Protein AF-A0A3D8QAL0-F1 (afdb_monomer_lite)

Radius of gyration: 33.64 Å; chains: 1; bounding box: 81×100×88 Å

Organism: NCBI:txid1849047

Secondary structure (DSSP, 8-state):
-------------PPP------------S---GGGSEE-PPTTSSBHHHHHH-GGGTTSEE-HHHHHHHHHHHHTTSS-HHHHHT-TTTEEGGGEEPTTPPP-SS--B-TTSSBPEETTEE--TT-TTSPBP---HHHHHT-TTHHHHHHHHHHTTS-TT-SHHHHHHHHHHHT-S---------------------------------------------------

Sequence (227 aa):
MSAHPSSSASADQKPAALNQHPTTVNPLAGADISNQLYNPALGSIHVMDISRDITLHHRRVSDLVVGMLWYANINSVITQTDVCEFRTVFQPQLKLRARRIHEGQPFLGPDGLVVSLRGDPYNGGDASLGVSPLNTRGILTHPNYDQWLSTLLFAGGERYDSAYHRALVAKGARSPAAATPAAATPESLSPGSAMFCGLKHLDGGKGGNGETGDDDERRSSIAATAA

pLDDT: mean 75.7, std 23.87, range [37.56, 98.56]

Foldseek 3Di:
DDDDDDDDDDDDDDDDDDDDDPPPPDPDPDPPQQEDEAADDFLPAALVVVLPPLSQLRHHYALLNLLLLVVCCVVVLDDLVSSVSNVLAADPPRDGDPPDDHAHDARAALVRFFEDDPNHTNHRNDPVTHYDPDDPVSRCPPPSNVQSNCRSHVSSDDSQPHPVNVVVVVVVVVPDDPPPPPDDDDDDDDDDDYDDDDDDDDDDDDDDDDDDDDDDDDDDDDDDDDD

Structure (mmCIF, N/CA/C/O backbone):
data_AF-A0A3D8QAL0-F1
#
_entry.id   AF-A0A3D8QAL0-F1
#
loop_
_atom_site.group_PDB
_atom_site.id
_atom_site.type_symbol
_atom_site.label_atom_id
_atom_site.label_alt_id
_atom_site.label_comp_id
_atom_site.label_asym_id
_atom_site.label_entity_id
_atom_site.label_seq_id
_atom_site.pdbx_PDB_ins_code
_atom_site.Cartn_x
_atom_site.Cartn_y
_atom_site.Cartn_z
_atom_site.occupancy
_atom_site.B_iso_or_equiv
_atom_site.auth_seq_id
_atom_site.auth_comp_id
_atom_site.auth_asym_id
_atom_site.auth_atom_id
_atom_site.pdbx_PDB_model_num
ATOM 1 N N . MET A 1 1 ? 14.331 -71.262 9.239 1.00 40.72 1 MET A N 1
ATOM 2 C CA . MET A 1 1 ? 15.715 -71.554 9.670 1.00 40.72 1 MET A CA 1
ATOM 3 C C . MET A 1 1 ? 16.325 -70.205 10.025 1.00 40.72 1 MET A C 1
ATOM 5 O O . MET A 1 1 ? 16.453 -69.388 9.131 1.00 40.72 1 MET A O 1
ATOM 9 N N . SER A 1 2 ? 16.248 -69.788 11.295 1.00 45.72 2 SER A N 1
ATOM 10 C CA . SER A 1 2 ? 17.321 -69.927 12.310 1.00 45.72 2 SER A CA 1
ATOM 11 C C . SER A 1 2 ? 18.565 -69.119 11.891 1.00 45.72 2 SER A C 1
ATOM 13 O O . SER A 1 2 ? 19.067 -69.360 10.806 1.00 45.72 2 SER A O 1
ATOM 15 N N . ALA A 1 3 ? 19.129 -68.172 12.641 1.00 46.09 3 ALA A N 1
ATOM 16 C CA . ALA A 1 3 ? 19.077 -67.907 14.074 1.00 46.09 3 ALA A CA 1
ATOM 17 C C . ALA A 1 3 ? 19.521 -66.457 14.388 1.00 46.09 3 ALA A C 1
ATOM 19 O O . ALA A 1 3 ? 20.210 -65.820 13.595 1.00 46.09 3 ALA A O 1
ATOM 20 N N . HIS A 1 4 ? 19.154 -65.987 15.584 1.00 45.09 4 HIS A N 1
ATOM 21 C CA . HIS A 1 4 ? 19.811 -64.890 16.306 1.00 45.09 4 HIS A CA 1
ATOM 22 C C . HIS A 1 4 ? 21.272 -65.247 16.663 1.00 45.09 4 HIS A C 1
ATOM 24 O O . HIS A 1 4 ? 21.637 -66.426 16.642 1.00 45.09 4 HIS A O 1
ATOM 30 N N . PRO A 1 5 ? 22.078 -64.261 17.098 1.00 61.47 5 PRO A N 1
ATOM 31 C CA . PRO A 1 5 ? 22.305 -64.215 18.543 1.00 61.47 5 PRO A CA 1
ATOM 32 C C . PRO A 1 5 ? 22.220 -62.816 19.166 1.00 61.47 5 PRO A C 1
ATOM 34 O O . PRO A 1 5 ? 22.609 -61.801 18.593 1.00 61.47 5 PRO A O 1
ATOM 37 N N . SER A 1 6 ? 21.717 -62.835 20.396 1.00 50.41 6 SER A N 1
ATOM 38 C CA . SER A 1 6 ? 21.733 -61.781 21.402 1.00 50.41 6 SER A CA 1
ATOM 39 C C . SER A 1 6 ? 23.150 -61.471 21.892 1.00 50.41 6 SER A C 1
ATOM 41 O O . SER A 1 6 ? 23.967 -62.379 22.032 1.00 50.41 6 SER A O 1
ATOM 43 N N . SER A 1 7 ? 23.398 -60.223 22.292 1.00 46.66 7 SER A N 1
ATOM 44 C CA . SER A 1 7 ? 24.299 -59.929 23.409 1.00 46.66 7 SER A CA 1
ATOM 45 C C . SER A 1 7 ? 23.875 -58.641 24.113 1.00 46.66 7 SER A C 1
ATOM 47 O O . SER A 1 7 ? 23.179 -57.794 23.559 1.00 46.66 7 SER A O 1
ATOM 49 N N . SER A 1 8 ? 24.240 -58.576 25.380 1.00 43.16 8 SER A N 1
ATOM 50 C CA . SER A 1 8 ? 23.518 -57.988 26.498 1.00 43.16 8 SER A CA 1
ATOM 51 C C . SER A 1 8 ? 24.331 -56.924 27.242 1.00 43.16 8 SER A C 1
ATOM 53 O O . SER A 1 8 ? 25.555 -56.972 27.239 1.00 43.16 8 SER A O 1
ATOM 55 N N . ALA A 1 9 ? 23.590 -56.110 28.005 1.00 40.38 9 ALA A N 1
ATOM 56 C CA . ALA A 1 9 ? 23.941 -55.482 29.288 1.00 40.38 9 ALA A CA 1
ATOM 57 C C . ALA A 1 9 ? 24.554 -54.059 29.324 1.00 40.38 9 ALA A C 1
ATOM 59 O O . ALA A 1 9 ? 25.714 -53.828 29.013 1.00 40.38 9 ALA A O 1
ATOM 60 N N . SER A 1 10 ? 23.708 -53.162 29.853 1.00 42.22 10 SER A N 1
ATOM 61 C CA . SER A 1 10 ? 23.902 -52.283 31.022 1.00 42.22 10 SER A CA 1
ATOM 62 C C . SER A 1 10 ? 25.015 -51.232 31.056 1.00 42.22 10 SER A C 1
ATOM 64 O O . SER A 1 10 ? 26.183 -51.557 31.224 1.00 42.22 10 SER A O 1
ATOM 66 N N . ALA A 1 11 ? 24.596 -49.966 31.175 1.00 41.75 11 ALA A N 1
ATOM 67 C CA . ALA A 1 11 ? 25.029 -49.093 32.270 1.00 41.75 11 ALA A CA 1
ATOM 68 C C . ALA A 1 11 ? 24.031 -47.937 32.471 1.00 41.75 11 ALA A C 1
ATOM 70 O O . ALA A 1 11 ? 23.776 -47.146 31.565 1.00 41.75 11 ALA A O 1
ATOM 71 N N . ASP A 1 12 ? 23.485 -47.865 33.684 1.00 49.59 12 ASP A N 1
ATOM 72 C CA . ASP A 1 12 ? 22.829 -46.700 34.270 1.00 49.59 12 ASP A CA 1
ATOM 73 C C . ASP A 1 12 ? 23.708 -45.447 34.160 1.00 49.59 12 ASP A C 1
ATOM 75 O O . ASP A 1 12 ? 24.839 -45.428 34.649 1.00 49.59 12 ASP A O 1
ATOM 79 N N . GLN A 1 13 ? 23.157 -44.360 33.621 1.00 45.12 13 GLN A N 1
ATOM 80 C CA . GLN A 1 13 ? 23.704 -43.022 33.834 1.00 45.12 13 GLN A CA 1
ATOM 81 C C . GLN A 1 13 ? 22.574 -42.010 34.015 1.00 45.12 13 GLN A C 1
ATOM 83 O O . GLN A 1 13 ? 22.010 -41.456 33.077 1.00 45.12 13 GLN A O 1
ATOM 88 N N . LYS A 1 14 ? 22.254 -41.785 35.290 1.00 50.25 14 LYS A N 1
ATOM 89 C CA . LYS A 1 14 ? 21.476 -40.661 35.808 1.00 50.25 14 LYS A CA 1
ATOM 90 C C . LYS A 1 14 ? 22.247 -39.355 35.566 1.00 50.25 14 LYS A C 1
ATOM 92 O O . LYS A 1 14 ? 23.324 -39.206 36.146 1.00 50.25 14 LYS A O 1
ATOM 97 N N . PRO A 1 15 ? 21.723 -38.372 34.814 1.00 45.34 15 PRO A N 1
ATOM 98 C CA . PRO A 1 15 ? 22.273 -37.029 34.847 1.00 45.34 15 PRO A CA 1
ATOM 99 C C . PRO A 1 15 ? 21.735 -36.285 36.071 1.00 45.34 15 PRO A C 1
ATOM 101 O O . PRO A 1 15 ? 20.545 -36.316 36.389 1.00 45.34 15 PRO A O 1
ATOM 104 N N . ALA A 1 16 ? 22.658 -35.638 36.772 1.00 41.19 16 ALA A N 1
ATOM 105 C CA . ALA A 1 16 ? 22.411 -34.788 37.918 1.00 41.19 16 ALA A CA 1
ATOM 106 C C . ALA A 1 16 ? 21.465 -33.627 37.567 1.00 41.19 16 ALA A C 1
ATOM 108 O O . ALA A 1 16 ? 21.632 -32.954 36.552 1.00 41.19 16 ALA A O 1
ATOM 109 N N . ALA A 1 17 ? 20.501 -33.375 38.453 1.00 41.34 17 ALA A N 1
ATOM 110 C CA . ALA A 1 17 ? 19.722 -32.148 38.462 1.00 41.34 17 ALA A CA 1
ATOM 111 C C . ALA A 1 17 ? 20.671 -30.969 38.718 1.00 41.34 17 ALA A C 1
ATOM 113 O O . ALA A 1 17 ? 21.151 -30.772 39.835 1.00 41.34 17 ALA A O 1
ATOM 114 N N . LEU A 1 18 ? 20.974 -30.214 37.664 1.00 40.34 18 LEU A N 1
ATOM 115 C CA . LEU A 1 18 ? 21.703 -28.961 37.770 1.00 40.34 18 LEU A CA 1
ATOM 116 C C . LEU A 1 18 ? 20.691 -27.875 38.146 1.00 40.34 18 LEU A C 1
ATOM 118 O O . LEU A 1 18 ? 19.843 -27.497 37.340 1.00 40.34 18 LEU A O 1
ATOM 122 N N . ASN A 1 19 ? 20.776 -27.406 39.391 1.00 45.00 19 ASN A N 1
ATOM 123 C CA . ASN A 1 19 ? 20.101 -26.206 39.871 1.00 45.00 19 ASN A CA 1
ATOM 124 C C . ASN A 1 19 ? 20.495 -25.013 38.989 1.00 45.00 19 ASN A C 1
ATOM 126 O O . ASN A 1 19 ? 21.547 -24.405 39.188 1.00 45.00 19 ASN A O 1
ATOM 130 N N . GLN A 1 20 ? 19.655 -24.670 38.016 1.00 42.75 20 GLN A N 1
ATOM 131 C CA . GLN A 1 20 ? 19.749 -23.398 37.315 1.00 42.75 20 GLN A CA 1
ATOM 132 C C . GLN A 1 20 ? 18.924 -22.375 38.093 1.00 42.75 20 GLN A C 1
ATOM 134 O O . GLN A 1 20 ? 17.697 -22.348 38.032 1.00 42.75 20 GLN A O 1
ATOM 139 N N . HIS A 1 21 ? 19.629 -21.547 38.864 1.00 40.31 21 HIS A N 1
ATOM 140 C CA . HIS A 1 21 ? 19.102 -20.270 39.329 1.00 40.31 21 HIS A CA 1
ATOM 141 C C . HIS A 1 21 ? 18.558 -19.478 38.128 1.00 40.31 21 HIS A C 1
ATOM 143 O O . HIS A 1 21 ? 19.199 -19.481 37.070 1.00 40.31 21 HIS A O 1
ATOM 149 N N . PRO A 1 22 ? 17.426 -18.765 38.265 1.00 44.66 22 PRO A N 1
ATOM 150 C CA . PRO A 1 22 ? 16.981 -17.856 37.226 1.00 44.66 22 PRO A CA 1
ATOM 151 C C . PRO A 1 22 ? 18.029 -16.750 37.097 1.00 44.66 22 PRO A C 1
ATOM 153 O O . PRO A 1 22 ? 18.161 -15.884 37.961 1.00 44.66 22 PRO A O 1
ATOM 156 N N . THR A 1 23 ? 18.809 -16.800 36.018 1.00 43.59 23 THR A N 1
ATOM 157 C CA . THR A 1 23 ? 19.568 -15.634 35.580 1.00 43.59 23 THR A CA 1
ATOM 158 C C . THR A 1 23 ? 18.521 -14.625 35.146 1.00 43.59 23 THR A C 1
ATOM 160 O O . THR A 1 23 ? 17.886 -14.799 34.108 1.00 43.59 23 THR A O 1
ATOM 163 N N . THR A 1 24 ? 18.285 -13.612 35.978 1.00 44.91 24 THR A N 1
ATOM 164 C CA . THR A 1 24 ? 17.560 -12.404 35.596 1.00 44.91 24 THR A CA 1
ATOM 165 C C . THR A 1 24 ? 18.272 -11.823 34.382 1.00 44.91 24 THR A C 1
ATOM 167 O O . THR A 1 24 ? 19.281 -11.128 34.505 1.00 44.91 24 THR A O 1
ATOM 170 N N . VAL A 1 25 ? 17.789 -12.165 33.189 1.00 48.34 25 VAL A N 1
ATOM 171 C CA . VAL A 1 25 ? 18.181 -11.504 31.951 1.00 48.34 25 VAL A CA 1
ATOM 172 C C . VAL A 1 25 ? 17.638 -10.090 32.072 1.00 48.34 25 VAL A C 1
ATOM 174 O O . VAL A 1 25 ? 16.448 -9.844 31.885 1.00 48.34 25 VAL A O 1
ATOM 177 N N . ASN A 1 26 ? 18.513 -9.167 32.469 1.00 42.91 26 ASN A N 1
ATOM 178 C CA . ASN A 1 26 ? 18.299 -7.749 32.238 1.00 42.91 26 ASN A CA 1
ATOM 179 C C . ASN A 1 26 ? 17.882 -7.593 30.767 1.00 42.91 26 ASN A C 1
ATOM 181 O O . ASN A 1 26 ? 18.624 -8.062 29.897 1.00 42.91 26 ASN A O 1
ATOM 185 N N . PRO A 1 27 ? 16.721 -6.987 30.459 1.00 45.75 27 PRO A N 1
ATOM 186 C CA . PRO A 1 27 ? 16.372 -6.710 29.080 1.00 45.75 27 PRO A CA 1
ATOM 187 C C . PRO A 1 27 ? 17.447 -5.779 28.527 1.00 45.75 27 PRO A C 1
ATOM 189 O O . PRO A 1 27 ? 17.691 -4.700 29.071 1.00 45.75 27 PRO A O 1
ATOM 192 N N . LEU A 1 28 ? 18.135 -6.241 27.484 1.00 43.66 28 LEU A N 1
ATOM 193 C CA . LEU A 1 28 ? 19.122 -5.453 26.767 1.00 43.66 28 LEU A CA 1
ATOM 194 C C . LEU A 1 28 ? 18.433 -4.161 26.313 1.00 43.66 28 LEU A C 1
ATOM 196 O O . LEU A 1 28 ? 17.507 -4.177 25.501 1.00 43.66 28 LEU A O 1
ATOM 200 N N . ALA A 1 29 ? 18.842 -3.055 26.922 1.00 45.50 29 ALA A N 1
ATOM 201 C CA . ALA A 1 29 ? 18.338 -1.733 26.632 1.00 45.50 29 ALA A CA 1
ATOM 202 C C . ALA A 1 29 ? 18.551 -1.399 25.146 1.00 45.50 29 ALA A C 1
ATOM 204 O O . ALA A 1 29 ? 19.666 -1.490 24.639 1.00 45.50 29 ALA A O 1
ATOM 205 N N . GLY A 1 30 ? 17.475 -0.977 24.477 1.00 46.69 30 GLY A N 1
ATOM 206 C CA . GLY A 1 30 ? 17.537 -0.105 23.305 1.00 46.69 30 GLY A CA 1
ATOM 207 C C . GLY A 1 30 ? 18.107 -0.707 22.022 1.00 46.69 30 GLY A C 1
ATOM 208 O O . GLY A 1 30 ? 18.999 -0.110 21.426 1.00 46.69 30 GLY A O 1
ATOM 209 N N . ALA A 1 31 ? 17.556 -1.821 21.527 1.00 47.47 31 ALA A N 1
ATOM 210 C CA . ALA A 1 31 ? 17.610 -2.036 20.082 1.00 47.47 31 ALA A CA 1
ATOM 211 C C . ALA A 1 31 ? 16.929 -0.831 19.416 1.00 47.47 31 ALA A C 1
ATOM 213 O O . ALA A 1 31 ? 15.797 -0.497 19.760 1.00 47.47 31 ALA A O 1
ATOM 214 N N . ASP A 1 32 ? 17.630 -0.150 18.515 1.00 53.69 32 ASP A N 1
ATOM 215 C CA . ASP A 1 32 ? 17.090 0.965 17.747 1.00 53.69 32 ASP A CA 1
ATOM 216 C C . ASP A 1 32 ? 16.021 0.442 16.774 1.00 53.69 32 ASP A C 1
ATOM 218 O O . ASP A 1 32 ? 16.281 0.137 15.609 1.00 53.69 32 ASP A O 1
ATOM 222 N N . ILE A 1 33 ? 14.799 0.281 17.288 1.00 57.22 33 ILE A N 1
ATOM 223 C CA .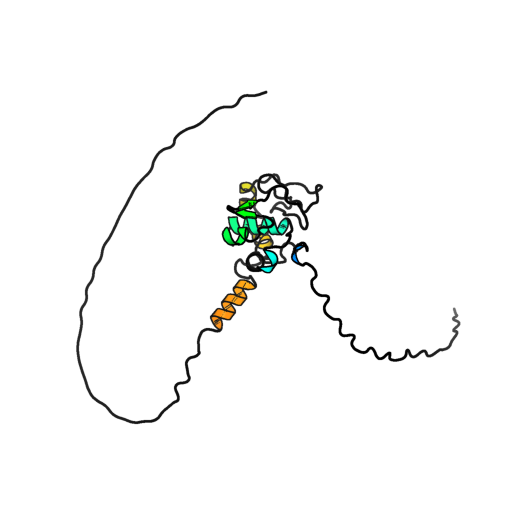 ILE A 1 33 ? 13.641 -0.251 16.557 1.00 57.22 33 ILE A CA 1
ATOM 224 C C . ILE A 1 33 ? 13.335 0.612 15.318 1.00 57.22 33 ILE A C 1
ATOM 226 O O . ILE A 1 33 ? 12.725 0.128 14.364 1.00 57.22 33 ILE A O 1
ATOM 230 N N . SER A 1 34 ? 13.795 1.870 15.291 1.00 59.94 34 SER A N 1
ATOM 231 C CA . SER A 1 34 ? 13.596 2.774 14.154 1.00 59.94 34 SER A CA 1
ATOM 232 C C . SER A 1 34 ? 14.252 2.265 12.861 1.00 59.94 34 SER A C 1
ATOM 234 O O . SER A 1 34 ? 13.723 2.496 11.772 1.00 59.94 34 SER A O 1
ATOM 236 N N . ASN A 1 35 ? 15.337 1.489 12.973 1.00 69.06 35 ASN A N 1
ATOM 237 C CA . ASN A 1 35 ? 16.083 0.958 11.832 1.00 69.06 35 ASN A CA 1
ATOM 238 C C . ASN A 1 35 ? 15.590 -0.407 11.322 1.00 69.06 35 ASN A C 1
ATOM 240 O O . ASN A 1 35 ? 16.021 -0.853 10.250 1.00 69.06 35 ASN A O 1
ATOM 244 N N . GLN A 1 36 ? 14.685 -1.069 12.048 1.00 87.12 36 GLN A N 1
ATOM 245 C CA . GLN A 1 36 ? 14.135 -2.353 11.627 1.00 87.12 36 GLN A CA 1
ATOM 246 C C . GLN A 1 36 ? 13.066 -2.155 10.546 1.00 87.12 36 GLN A C 1
ATOM 248 O O . GLN A 1 36 ? 12.119 -1.386 10.716 1.00 87.12 36 GLN A O 1
ATOM 253 N N . LEU A 1 37 ? 13.205 -2.893 9.443 1.00 94.69 37 LEU A N 1
ATOM 254 C CA . LEU A 1 37 ? 12.226 -2.904 8.365 1.00 94.69 37 LEU A CA 1
ATOM 255 C C . LEU A 1 37 ? 10.915 -3.543 8.841 1.00 94.69 37 LEU A C 1
ATOM 257 O O . LEU A 1 37 ? 10.877 -4.716 9.213 1.00 94.69 37 LEU A O 1
ATOM 261 N N . TYR A 1 38 ? 9.829 -2.781 8.780 1.00 96.44 38 TYR A N 1
ATOM 262 C CA . TYR A 1 38 ? 8.480 -3.291 8.950 1.00 96.44 38 TYR A CA 1
ATOM 263 C C . TYR A 1 38 ? 7.991 -3.914 7.636 1.00 96.44 38 TYR A C 1
ATOM 265 O O . TYR A 1 38 ? 7.767 -3.211 6.649 1.00 96.44 38 TYR A O 1
ATOM 273 N N . ASN A 1 39 ? 7.868 -5.243 7.622 1.00 97.06 39 ASN A N 1
ATOM 274 C CA . ASN A 1 39 ? 7.594 -6.033 6.422 1.00 97.06 39 ASN A CA 1
ATOM 275 C C . ASN A 1 39 ? 6.548 -7.135 6.692 1.00 97.06 39 ASN A C 1
ATOM 277 O O . ASN A 1 39 ? 6.919 -8.303 6.828 1.00 97.06 39 ASN A O 1
ATOM 281 N N . PRO A 1 40 ? 5.259 -6.782 6.841 1.00 96.75 40 PRO A N 1
ATOM 282 C CA . PRO A 1 40 ? 4.196 -7.765 7.025 1.00 96.75 40 PRO A CA 1
ATOM 283 C C . PRO A 1 40 ? 4.020 -8.632 5.771 1.00 96.75 40 PRO A C 1
ATOM 285 O O . PRO A 1 40 ? 4.399 -8.236 4.668 1.00 96.75 40 PRO A O 1
ATOM 288 N N . ALA A 1 41 ? 3.420 -9.811 5.937 1.00 96.94 41 ALA A N 1
ATOM 289 C CA . ALA A 1 41 ? 2.994 -10.618 4.801 1.00 96.94 41 ALA A CA 1
ATOM 290 C C . ALA A 1 41 ? 1.727 -10.014 4.172 1.00 96.94 41 ALA A C 1
ATOM 292 O O . ALA A 1 41 ? 0.909 -9.390 4.853 1.00 96.94 41 ALA A O 1
ATOM 293 N N . LEU A 1 42 ? 1.542 -10.212 2.865 1.00 96.75 42 LEU A N 1
ATOM 294 C CA . LEU A 1 42 ? 0.304 -9.811 2.197 1.00 96.75 42 LEU A CA 1
ATOM 295 C C . LEU A 1 42 ? -0.893 -10.509 2.857 1.00 96.75 42 LEU A C 1
ATOM 297 O O . LEU A 1 42 ? -0.848 -11.707 3.128 1.00 96.75 42 LEU A O 1
ATOM 301 N N . GLY A 1 43 ? -1.952 -9.749 3.133 1.00 96.25 43 GLY A N 1
ATOM 302 C CA . GLY A 1 43 ? -3.151 -10.273 3.784 1.00 96.25 43 GLY A CA 1
ATOM 303 C C . GLY A 1 43 ? -3.014 -10.531 5.287 1.00 96.25 43 GLY A C 1
ATOM 304 O O . GLY A 1 43 ? -3.980 -10.978 5.890 1.00 96.25 43 GLY A O 1
ATOM 305 N N . SER A 1 44 ? -1.868 -10.253 5.925 1.00 96.94 44 SER A N 1
ATOM 306 C CA . SER A 1 44 ? -1.695 -10.535 7.362 1.00 96.94 44 SER A CA 1
ATOM 307 C C . SER A 1 44 ? -2.100 -9.388 8.286 1.00 96.94 44 SER A C 1
ATOM 309 O O . SER A 1 44 ? -2.151 -9.578 9.500 1.00 96.94 44 SER A O 1
ATOM 311 N N . ILE A 1 45 ? -2.308 -8.180 7.758 1.00 96.25 45 ILE A N 1
ATOM 312 C CA . ILE A 1 45 ? -2.637 -7.009 8.571 1.00 96.25 45 ILE A CA 1
ATOM 313 C C . ILE A 1 45 ? -3.588 -6.057 7.847 1.00 96.25 45 ILE A C 1
ATOM 315 O O . ILE A 1 45 ? -3.518 -5.870 6.635 1.00 96.25 45 ILE A O 1
ATOM 319 N N . HIS A 1 46 ? -4.469 -5.436 8.626 1.00 97.75 46 HIS A N 1
ATOM 320 C CA . HIS A 1 46 ? -5.396 -4.421 8.161 1.00 97.75 46 HIS A CA 1
ATOM 321 C C . HIS A 1 46 ? -4.714 -3.041 8.109 1.00 97.75 46 HIS A C 1
ATOM 323 O O . HIS A 1 46 ? -4.070 -2.612 9.069 1.00 97.75 46 HIS A O 1
ATOM 329 N N . VAL A 1 47 ? -4.905 -2.280 7.029 1.00 97.75 47 VAL A N 1
ATOM 330 C CA . VAL A 1 47 ? -4.223 -0.988 6.815 1.00 97.75 47 VAL A CA 1
ATOM 331 C C . VAL A 1 47 ? -4.555 0.058 7.883 1.00 97.75 47 VAL A C 1
ATOM 333 O O . VAL A 1 47 ? -3.698 0.847 8.272 1.00 97.75 47 VAL A O 1
ATOM 336 N N . MET A 1 48 ? -5.783 0.040 8.411 1.00 96.88 48 MET A N 1
ATOM 337 C CA . MET A 1 48 ? -6.162 0.899 9.539 1.00 96.88 48 MET A CA 1
ATOM 338 C C . MET A 1 48 ? -5.265 0.669 10.764 1.00 96.88 48 MET A C 1
ATOM 340 O O . MET A 1 48 ? -4.846 1.641 11.388 1.00 96.88 48 MET A O 1
ATOM 344 N N . ASP A 1 49 ? -4.915 -0.583 11.068 1.00 96.31 49 ASP A N 1
ATOM 345 C CA . ASP A 1 49 ? -4.075 -0.903 12.224 1.00 96.31 49 ASP A CA 1
ATOM 346 C C . ASP A 1 49 ? -2.632 -0.414 12.005 1.00 96.31 49 ASP A C 1
ATOM 348 O O . ASP A 1 49 ? -2.025 0.108 12.935 1.00 96.31 49 ASP A O 1
ATOM 352 N N . ILE A 1 50 ? -2.131 -0.444 10.759 1.00 96.31 50 ILE A N 1
ATOM 353 C CA . ILE A 1 50 ? -0.860 0.204 10.384 1.00 96.31 50 ILE A CA 1
ATOM 354 C C . ILE A 1 50 ? -0.943 1.721 10.592 1.00 96.31 50 ILE A C 1
ATOM 356 O O . ILE A 1 50 ? -0.081 2.311 11.236 1.00 96.31 50 ILE A O 1
ATOM 360 N N . SER A 1 51 ? -1.975 2.372 10.046 1.00 96.25 51 SER A N 1
ATOM 361 C CA . SER A 1 51 ? -2.074 3.840 10.044 1.00 96.25 51 SER A CA 1
ATOM 362 C C . SER A 1 51 ? -2.180 4.443 11.449 1.00 96.25 51 SER A C 1
ATOM 364 O O . SER A 1 51 ? -1.694 5.549 11.691 1.00 96.25 51 SER A O 1
ATOM 366 N N . ARG A 1 52 ? -2.799 3.708 12.381 1.00 95.06 52 ARG A N 1
ATOM 367 C CA . ARG A 1 52 ? -3.025 4.140 13.766 1.00 95.06 52 ARG A CA 1
ATOM 368 C C . ARG A 1 52 ? -1.878 3.774 14.706 1.00 95.06 52 ARG A C 1
ATOM 370 O O . ARG A 1 52 ? -1.836 4.303 15.816 1.00 95.06 52 ARG A O 1
ATOM 377 N N . ASP A 1 53 ? -0.947 2.923 14.281 1.00 94.06 53 ASP A N 1
ATOM 378 C CA . ASP A 1 53 ? 0.244 2.598 15.059 1.00 94.06 53 ASP A CA 1
ATOM 379 C C . ASP A 1 53 ? 1.334 3.665 14.865 1.00 94.06 53 ASP A C 1
ATOM 381 O O . ASP A 1 53 ? 2.119 3.646 13.915 1.00 94.06 53 ASP A O 1
ATOM 385 N N . ILE A 1 54 ? 1.405 4.591 15.824 1.00 92.25 54 ILE A N 1
ATOM 386 C CA . ILE A 1 54 ? 2.391 5.683 15.856 1.00 92.25 54 ILE A CA 1
ATOM 387 C C . ILE A 1 54 ? 3.831 5.147 15.863 1.00 92.25 54 ILE A C 1
ATOM 389 O O . ILE A 1 54 ? 4.749 5.804 15.367 1.00 92.25 54 ILE A O 1
ATOM 393 N N . THR A 1 55 ? 4.062 3.932 16.373 1.00 90.94 55 THR A N 1
ATOM 394 C CA . THR A 1 55 ? 5.409 3.352 16.414 1.00 90.94 55 THR A CA 1
ATOM 395 C C . THR A 1 55 ? 5.939 2.987 15.028 1.00 90.94 55 THR A C 1
ATOM 397 O O . THR A 1 55 ? 7.142 2.753 14.899 1.00 90.94 55 THR A O 1
ATOM 400 N N . LEU A 1 56 ? 5.080 2.941 14.000 1.00 92.44 56 LEU A N 1
ATOM 401 C CA . LEU A 1 56 ? 5.451 2.651 12.612 1.00 92.44 56 LEU A CA 1
ATOM 402 C C . LEU A 1 56 ? 5.754 3.910 11.788 1.00 92.44 56 LEU A C 1
ATOM 404 O O . LEU A 1 56 ? 6.473 3.813 10.795 1.00 92.44 56 LEU A O 1
ATOM 408 N N . HIS A 1 57 ? 5.275 5.089 12.200 1.00 92.62 57 HIS A N 1
ATOM 409 C CA . HIS A 1 57 ? 5.386 6.350 11.441 1.00 92.62 57 HIS A CA 1
ATOM 410 C C . HIS A 1 57 ? 6.837 6.771 11.147 1.00 92.62 57 HIS A C 1
ATOM 412 O O . HIS A 1 57 ? 7.122 7.431 10.146 1.00 92.62 57 HIS A O 1
ATOM 418 N N . HIS A 1 58 ? 7.773 6.350 12.000 1.00 89.00 58 HIS A N 1
ATOM 419 C CA . HIS A 1 58 ? 9.202 6.643 11.869 1.00 89.00 58 HIS A CA 1
ATOM 420 C C . HIS A 1 58 ? 10.050 5.448 11.421 1.00 89.00 58 HIS A C 1
ATOM 422 O O . HIS A 1 58 ? 11.268 5.582 11.323 1.00 89.00 58 HIS A O 1
ATOM 428 N N . ARG A 1 59 ? 9.443 4.287 11.149 1.00 90.56 59 ARG A N 1
ATOM 429 C CA . ARG A 1 59 ? 10.187 3.095 10.729 1.00 90.56 59 ARG A CA 1
ATOM 430 C C . ARG A 1 59 ? 10.435 3.080 9.228 1.00 90.56 59 ARG A C 1
ATOM 432 O O . ARG A 1 59 ? 9.757 3.743 8.435 1.00 90.56 59 ARG A O 1
ATOM 439 N N . ARG A 1 60 ? 11.399 2.252 8.833 1.00 93.19 60 ARG A N 1
ATOM 440 C CA . ARG A 1 60 ? 11.488 1.742 7.464 1.00 93.19 60 ARG A CA 1
ATOM 441 C C . ARG A 1 60 ? 10.331 0.781 7.229 1.00 93.19 60 ARG A C 1
ATOM 443 O O . ARG A 1 60 ? 10.039 -0.053 8.082 1.00 93.19 60 ARG A O 1
ATOM 450 N N . VAL A 1 61 ? 9.684 0.886 6.078 1.00 95.75 61 VAL A N 1
ATOM 451 C CA . VAL A 1 61 ? 8.544 0.041 5.705 1.00 95.75 61 VAL A CA 1
ATOM 452 C C . VAL A 1 61 ? 8.780 -0.562 4.327 1.00 95.75 61 VAL A C 1
ATOM 454 O O . VAL A 1 61 ? 9.413 0.075 3.477 1.00 95.75 61 VAL A O 1
ATOM 457 N N . SER A 1 62 ? 8.287 -1.779 4.115 1.00 97.69 62 SER A N 1
ATOM 458 C CA . SER A 1 62 ? 8.419 -2.466 2.833 1.00 97.69 62 SER A CA 1
ATOM 459 C C . SER A 1 62 ? 7.600 -1.815 1.724 1.00 97.69 62 SER A C 1
ATOM 461 O O . SER A 1 62 ? 6.675 -1.039 1.974 1.00 97.69 62 SER A O 1
ATOM 463 N N . ASP A 1 63 ? 7.933 -2.151 0.482 1.00 98.19 63 ASP A N 1
ATOM 464 C CA . ASP A 1 63 ? 7.219 -1.680 -0.707 1.00 98.19 63 ASP A CA 1
ATOM 465 C C . ASP A 1 63 ? 5.725 -2.018 -0.670 1.00 98.19 63 ASP A C 1
ATOM 467 O O . ASP A 1 63 ? 4.900 -1.156 -0.978 1.00 98.19 63 ASP A O 1
ATOM 471 N N . LEU A 1 64 ? 5.374 -3.216 -0.194 1.00 98.50 64 LEU A N 1
ATOM 472 C CA . LEU A 1 64 ? 3.994 -3.609 0.082 1.00 98.50 64 LEU A CA 1
ATOM 473 C C . LEU A 1 64 ? 3.272 -2.592 0.977 1.00 98.50 64 LEU A C 1
ATOM 475 O O . LEU A 1 64 ? 2.180 -2.146 0.634 1.00 98.50 64 LEU A O 1
ATOM 479 N N . VAL A 1 65 ? 3.876 -2.187 2.100 1.00 98.12 65 VAL A N 1
ATOM 480 C CA . VAL A 1 65 ? 3.256 -1.238 3.043 1.00 98.12 65 VAL A CA 1
ATOM 481 C C . VAL A 1 65 ? 3.069 0.134 2.399 1.00 98.12 65 VAL A C 1
ATOM 483 O O . VAL A 1 65 ? 2.035 0.771 2.602 1.00 98.12 65 VAL A O 1
ATOM 486 N N . VAL A 1 66 ? 4.024 0.580 1.577 1.00 97.81 66 VAL A N 1
ATOM 487 C CA . VAL A 1 66 ? 3.865 1.823 0.806 1.00 97.81 66 VAL A CA 1
ATOM 488 C C . VAL A 1 66 ? 2.667 1.724 -0.140 1.00 97.81 66 VAL A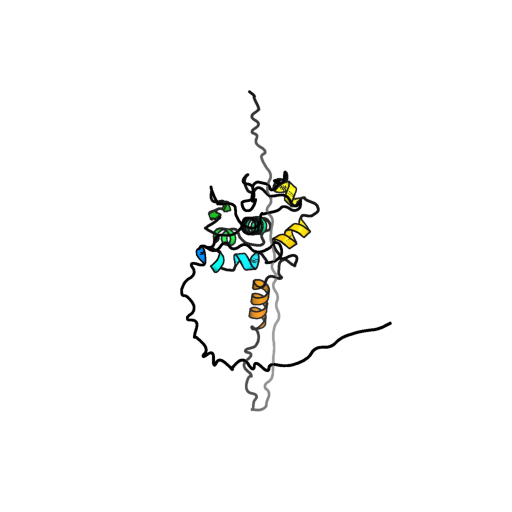 C 1
ATOM 490 O O . VAL A 1 66 ? 1.838 2.636 -0.173 1.00 97.81 66 VAL A O 1
ATOM 493 N N . GLY A 1 67 ? 2.538 0.603 -0.854 1.00 97.81 67 GLY A N 1
ATOM 494 C CA . GLY A 1 67 ? 1.397 0.318 -1.722 1.00 97.81 67 GLY A CA 1
ATOM 495 C C . GLY A 1 67 ? 0.063 0.291 -0.973 1.00 97.81 67 GLY A C 1
ATOM 496 O O . GLY A 1 67 ? -0.902 0.915 -1.420 1.00 97.81 67 GLY A O 1
ATOM 497 N N . MET A 1 68 ? 0.020 -0.347 0.202 1.00 98.50 68 MET A N 1
ATOM 498 C CA . MET A 1 68 ? -1.158 -0.369 1.076 1.00 98.50 68 MET A CA 1
ATOM 499 C C . MET A 1 68 ? -1.587 1.047 1.476 1.00 98.50 68 MET A C 1
ATOM 501 O O . MET A 1 68 ? -2.755 1.394 1.315 1.00 98.50 68 MET A O 1
ATOM 505 N N . LEU A 1 69 ? -0.662 1.886 1.956 1.00 98.19 69 LEU A N 1
ATOM 506 C CA . LEU A 1 69 ? -0.964 3.267 2.358 1.00 98.19 69 LEU A CA 1
ATOM 507 C C . LEU A 1 69 ? -1.456 4.110 1.173 1.00 98.19 69 LEU A C 1
ATOM 509 O O . LEU A 1 69 ? -2.426 4.860 1.301 1.00 98.19 69 LEU A O 1
ATOM 513 N N . TRP A 1 70 ? -0.830 3.948 0.005 1.00 97.25 70 TRP A N 1
ATOM 514 C CA . TRP A 1 70 ? -1.220 4.641 -1.222 1.00 97.25 70 TRP A CA 1
ATOM 515 C C . TRP A 1 70 ? -2.648 4.285 -1.657 1.00 97.25 70 TRP A C 1
ATOM 517 O O . TRP A 1 70 ? -3.481 5.171 -1.857 1.00 97.25 70 TRP A O 1
ATOM 527 N N . TYR A 1 71 ? -2.968 2.992 -1.756 1.00 97.50 71 TYR A N 1
ATOM 528 C CA . TYR A 1 71 ? -4.295 2.545 -2.191 1.00 97.50 71 TYR A CA 1
ATOM 529 C C . TYR A 1 71 ? -5.375 2.726 -1.126 1.00 97.50 71 TYR A C 1
ATOM 531 O O . TYR A 1 71 ? -6.533 2.961 -1.478 1.00 97.50 71 TYR A O 1
ATOM 539 N N . ALA A 1 72 ? -5.022 2.689 0.159 1.00 97.62 72 ALA A N 1
ATOM 540 C CA . ALA A 1 72 ? -5.939 3.050 1.232 1.00 97.62 72 ALA A CA 1
ATOM 541 C C . ALA A 1 72 ? -6.352 4.522 1.152 1.00 97.62 72 ALA A C 1
ATOM 543 O O . ALA A 1 72 ? -7.515 4.837 1.402 1.00 97.62 72 ALA A O 1
ATOM 544 N N . ASN A 1 73 ? -5.438 5.416 0.765 1.00 97.19 73 ASN A N 1
ATOM 545 C CA . ASN A 1 73 ? -5.777 6.815 0.537 1.00 97.19 73 ASN A CA 1
ATOM 546 C C . ASN A 1 73 ? -6.660 7.009 -0.704 1.00 97.19 73 ASN A C 1
ATOM 548 O O . ASN A 1 73 ? -7.681 7.683 -0.601 1.00 97.19 73 ASN A O 1
ATOM 552 N N . ILE A 1 74 ? -6.334 6.364 -1.833 1.00 95.38 74 ILE A N 1
ATOM 553 C CA . ILE A 1 74 ? -7.175 6.404 -3.048 1.00 95.38 74 ILE A CA 1
ATOM 554 C C . ILE A 1 74 ? -8.612 5.951 -2.739 1.00 95.38 74 ILE A C 1
ATOM 556 O O . ILE A 1 74 ? -9.569 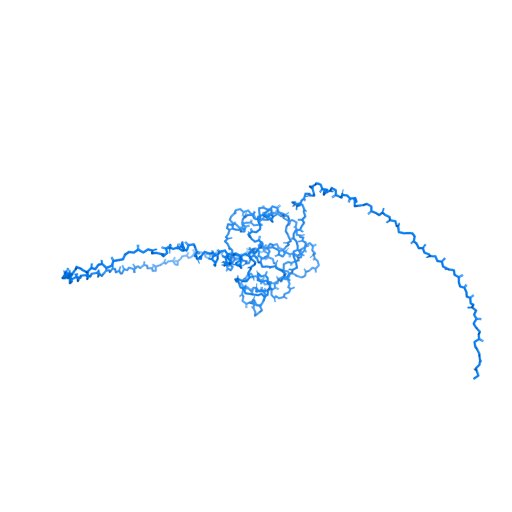6.584 -3.173 1.00 95.38 74 ILE A O 1
ATOM 560 N N . ASN A 1 75 ? -8.771 4.895 -1.938 1.00 95.94 75 ASN A N 1
ATOM 561 C CA . ASN A 1 75 ? -10.076 4.337 -1.563 1.00 95.94 75 ASN A CA 1
ATOM 562 C C . ASN A 1 75 ? -10.723 5.011 -0.338 1.00 95.94 75 ASN A C 1
ATOM 564 O O . ASN A 1 75 ? -11.709 4.505 0.216 1.00 95.94 75 ASN A O 1
ATOM 568 N N . SER A 1 76 ? -10.169 6.142 0.115 1.00 96.44 76 SER A N 1
ATOM 569 C CA . SER A 1 76 ? -10.653 6.905 1.275 1.00 96.44 76 SER A CA 1
ATOM 570 C C . SER A 1 76 ? -10.816 6.057 2.548 1.00 96.44 76 SER A C 1
ATOM 572 O O . SER A 1 76 ? -11.700 6.303 3.367 1.00 96.44 76 SER A O 1
ATOM 574 N N . VAL A 1 77 ? -10.006 5.006 2.705 1.00 96.19 77 VAL A N 1
ATOM 575 C CA . VAL A 1 77 ? -9.948 4.174 3.921 1.00 96.19 77 VAL A CA 1
ATOM 576 C C . VAL A 1 77 ? -9.209 4.926 5.020 1.00 96.19 77 VAL A C 1
ATOM 578 O O . VAL A 1 77 ? -9.619 4.887 6.176 1.00 96.19 77 VAL A O 1
ATOM 581 N N . ILE A 1 78 ? -8.147 5.635 4.643 1.00 96.62 78 ILE A N 1
ATOM 582 C CA . ILE A 1 78 ? -7.378 6.524 5.512 1.00 96.62 78 ILE A CA 1
ATOM 583 C C . ILE A 1 78 ? -7.244 7.892 4.851 1.00 96.62 78 ILE A C 1
ATOM 585 O O . ILE A 1 78 ? -7.348 8.034 3.628 1.00 96.62 78 ILE A O 1
ATOM 589 N N . THR A 1 79 ? -7.009 8.914 5.662 1.00 96.69 79 THR A N 1
ATOM 590 C CA . THR A 1 79 ? -6.850 10.277 5.161 1.00 96.69 79 THR A CA 1
ATOM 591 C C . THR A 1 79 ? -5.452 10.493 4.592 1.00 96.69 79 THR A C 1
ATOM 593 O O . THR A 1 79 ? -4.506 9.759 4.877 1.00 96.69 79 THR A O 1
ATOM 596 N N . GLN A 1 80 ? -5.299 11.550 3.800 1.00 96.12 80 GLN A N 1
ATOM 597 C CA . GLN A 1 80 ? -3.982 11.992 3.349 1.00 96.12 80 GLN A CA 1
ATOM 598 C C . GLN A 1 80 ? -3.051 12.315 4.529 1.00 96.12 80 GLN A C 1
ATOM 600 O O . GLN A 1 80 ? -1.851 12.051 4.451 1.00 96.12 80 GLN A O 1
ATOM 605 N N . THR A 1 81 ? -3.597 12.883 5.606 1.00 95.19 81 THR A N 1
ATOM 606 C CA . THR A 1 81 ? -2.843 13.193 6.823 1.00 95.19 81 THR A CA 1
ATOM 607 C C . THR A 1 81 ? -2.264 11.923 7.432 1.00 95.19 81 THR A C 1
ATOM 609 O O . THR A 1 81 ? -1.066 11.886 7.684 1.00 95.19 81 THR A O 1
ATOM 612 N N . ASP A 1 82 ? -3.071 10.861 7.549 1.00 95.44 82 ASP A N 1
ATOM 613 C CA . ASP A 1 82 ? -2.622 9.569 8.086 1.00 95.44 82 ASP A CA 1
ATOM 614 C C . ASP A 1 82 ? -1.439 8.994 7.280 1.00 95.44 82 ASP A C 1
ATOM 616 O O . ASP A 1 82 ? -0.480 8.481 7.852 1.00 95.44 82 ASP A O 1
ATOM 620 N N . VAL A 1 83 ? -1.464 9.118 5.946 1.00 95.88 83 VAL A N 1
ATOM 621 C CA . VAL A 1 83 ? -0.351 8.675 5.085 1.00 95.88 83 VAL A CA 1
ATOM 622 C C . VAL A 1 83 ? 0.897 9.537 5.275 1.00 95.88 83 VAL A C 1
ATOM 624 O O . VAL A 1 83 ? 2.010 9.016 5.326 1.00 95.88 83 VAL A O 1
ATOM 627 N N . CYS A 1 84 ? 0.734 10.856 5.388 1.00 94.50 84 CYS A N 1
ATOM 628 C CA . CYS A 1 84 ? 1.858 11.785 5.518 1.00 94.50 84 CYS A CA 1
ATOM 629 C C . CYS A 1 84 ? 2.597 11.668 6.864 1.00 94.50 84 CYS A C 1
ATOM 631 O O . CYS A 1 84 ? 3.714 12.180 6.972 1.00 94.50 84 CYS A O 1
ATOM 633 N N . GLU A 1 85 ? 2.033 10.979 7.862 1.00 95.31 85 GLU A N 1
ATOM 634 C CA . GLU A 1 85 ? 2.757 10.654 9.098 1.00 95.31 85 GLU A CA 1
ATOM 635 C C . GLU A 1 85 ? 3.908 9.661 8.868 1.00 95.31 85 GLU A C 1
ATOM 637 O O . GLU A 1 85 ? 4.903 9.701 9.590 1.00 95.31 85 GLU A O 1
ATOM 642 N N . PHE A 1 86 ? 3.865 8.856 7.798 1.00 94.25 86 PHE A N 1
ATOM 643 C CA . PHE A 1 86 ? 4.970 7.987 7.372 1.00 94.25 86 PHE A CA 1
ATOM 644 C C . PHE A 1 86 ? 6.062 8.790 6.656 1.00 94.25 86 PHE A C 1
ATOM 646 O O . PHE A 1 86 ? 6.341 8.622 5.463 1.00 94.25 86 PHE A O 1
ATOM 653 N N . ARG A 1 87 ? 6.699 9.697 7.400 1.00 90.00 87 ARG A N 1
ATOM 654 C CA . ARG A 1 87 ? 7.626 10.716 6.878 1.00 90.00 87 ARG A CA 1
ATOM 655 C C . ARG A 1 87 ? 8.895 10.143 6.261 1.00 90.00 87 ARG A C 1
ATOM 657 O O . ARG A 1 87 ? 9.580 10.870 5.542 1.00 90.00 87 ARG A O 1
ATOM 664 N N . THR A 1 88 ? 9.223 8.882 6.533 1.00 88.25 88 THR A N 1
ATOM 665 C CA . THR A 1 88 ? 10.333 8.156 5.893 1.00 88.25 88 THR A CA 1
ATOM 666 C C . THR A 1 88 ? 10.049 7.860 4.419 1.00 88.25 88 THR A C 1
ATOM 668 O O . THR A 1 88 ? 10.983 7.742 3.629 1.00 88.25 88 THR A O 1
ATOM 671 N N . VAL A 1 89 ? 8.772 7.817 4.028 1.00 91.56 89 VAL A N 1
ATOM 672 C CA . VAL A 1 89 ? 8.319 7.470 2.674 1.00 91.56 89 VAL A CA 1
ATOM 673 C C . VAL A 1 89 ? 7.646 8.649 1.982 1.00 91.56 89 VAL A C 1
ATOM 675 O O . VAL A 1 89 ? 7.948 8.937 0.823 1.00 91.56 89 VAL A O 1
ATOM 678 N N . PHE A 1 90 ? 6.759 9.352 2.684 1.00 93.44 90 PHE A N 1
ATOM 679 C CA . PHE A 1 90 ? 5.938 10.413 2.115 1.00 93.44 90 PHE A CA 1
ATOM 680 C C . PHE A 1 90 ? 6.407 11.797 2.567 1.00 93.44 90 PHE A C 1
ATOM 682 O O . PHE A 1 90 ? 6.874 12.017 3.685 1.00 93.44 90 PHE A O 1
ATOM 689 N N . GLN A 1 91 ? 6.281 12.752 1.659 1.00 92.56 91 GLN A N 1
ATOM 690 C CA . GLN A 1 91 ? 6.345 14.181 1.913 1.00 92.56 91 GLN A CA 1
ATOM 691 C C . GLN A 1 91 ? 4.911 14.733 1.997 1.00 92.56 91 GLN A C 1
ATOM 693 O O . GLN A 1 91 ? 3.969 14.079 1.529 1.00 92.56 91 GLN A O 1
ATOM 698 N N . PRO A 1 92 ? 4.725 15.957 2.525 1.00 89.81 92 PRO A N 1
ATOM 699 C CA . PRO A 1 92 ? 3.440 16.641 2.447 1.00 89.81 92 PRO A CA 1
ATOM 700 C C . PRO A 1 92 ? 2.878 16.641 1.017 1.00 89.81 92 PRO A C 1
ATOM 702 O O . PRO A 1 92 ? 3.634 16.688 0.045 1.00 89.81 92 PRO A O 1
ATOM 705 N N . GLN A 1 93 ? 1.547 16.624 0.895 1.00 89.12 93 GLN A N 1
ATOM 706 C CA . GLN A 1 93 ? 0.833 16.525 -0.391 1.00 89.12 93 GLN A CA 1
ATOM 707 C C . GLN A 1 93 ? 0.968 15.160 -1.096 1.00 89.12 93 GLN A C 1
ATOM 709 O O . GLN A 1 93 ? 0.886 15.102 -2.321 1.00 89.12 93 GLN A O 1
ATOM 714 N N . LEU A 1 94 ? 1.181 14.069 -0.344 1.00 88.62 94 LEU A N 1
ATOM 715 C CA . LEU A 1 94 ? 1.303 12.695 -0.873 1.00 88.62 94 LEU A CA 1
ATOM 716 C C . LEU A 1 94 ? 2.414 12.531 -1.917 1.00 88.62 94 LEU A C 1
ATOM 718 O O . LEU A 1 94 ? 2.350 11.671 -2.797 1.00 88.62 94 LEU A O 1
ATOM 722 N N . LYS A 1 95 ? 3.455 13.359 -1.844 1.00 91.38 95 LYS A N 1
ATOM 723 C CA . LYS A 1 95 ? 4.621 13.197 -2.709 1.00 91.38 95 LYS A CA 1
ATOM 724 C C . LYS A 1 95 ? 5.492 12.084 -2.140 1.00 91.38 95 LYS A C 1
ATOM 726 O O . LYS A 1 95 ? 5.889 12.140 -0.981 1.00 91.38 95 LYS A O 1
ATOM 731 N N . LEU A 1 96 ? 5.797 11.075 -2.948 1.00 91.31 96 LEU A N 1
ATOM 732 C CA . LEU A 1 96 ? 6.770 10.049 -2.581 1.00 91.31 96 LEU A CA 1
ATOM 733 C C . LEU A 1 96 ? 8.161 10.683 -2.492 1.00 91.31 96 LEU A C 1
ATOM 735 O O . LEU A 1 96 ? 8.522 11.537 -3.307 1.00 91.31 96 LEU A O 1
ATOM 739 N N . ARG A 1 97 ? 8.949 10.299 -1.488 1.00 90.12 97 ARG A N 1
ATOM 740 C CA . ARG A 1 97 ? 10.339 10.747 -1.389 1.00 90.12 97 ARG A CA 1
ATOM 741 C C . ARG A 1 97 ? 11.167 10.131 -2.511 1.00 90.12 97 ARG A C 1
ATOM 743 O O . ARG A 1 97 ? 11.174 8.920 -2.696 1.00 90.12 97 ARG A O 1
ATOM 750 N N . ALA A 1 98 ? 11.905 10.984 -3.218 1.00 85.69 98 ALA A N 1
ATOM 751 C CA . ALA A 1 98 ? 12.844 10.552 -4.243 1.00 85.69 98 ALA A CA 1
ATOM 752 C C . ALA A 1 98 ? 13.950 9.661 -3.653 1.00 85.69 98 ALA A C 1
ATOM 754 O O . ALA A 1 98 ? 14.369 9.865 -2.511 1.00 85.69 98 ALA A O 1
ATOM 755 N N . ARG A 1 99 ? 14.466 8.730 -4.468 1.00 81.94 99 ARG A N 1
ATOM 756 C CA . ARG A 1 99 ? 15.587 7.829 -4.128 1.00 81.94 99 ARG A CA 1
ATOM 757 C C . ARG A 1 99 ? 15.349 6.975 -2.877 1.00 81.94 99 ARG A C 1
ATOM 759 O O . ARG A 1 99 ? 16.303 6.621 -2.184 1.00 81.94 99 ARG A O 1
ATOM 766 N N . ARG A 1 100 ? 14.090 6.651 -2.571 1.00 88.12 100 ARG A N 1
ATOM 767 C CA . ARG A 1 100 ? 13.787 5.638 -1.559 1.00 88.12 100 ARG A CA 1
ATOM 768 C C . ARG A 1 100 ? 14.427 4.311 -1.980 1.00 88.12 100 ARG A C 1
ATOM 770 O O . ARG A 1 100 ? 14.427 3.957 -3.154 1.00 88.12 100 ARG A O 1
ATOM 777 N N . ILE A 1 101 ? 14.967 3.589 -1.005 1.00 91.19 101 ILE A N 1
ATOM 778 C CA . ILE A 1 101 ? 15.453 2.227 -1.209 1.00 91.19 101 ILE A CA 1
ATOM 779 C C . ILE A 1 101 ? 14.229 1.309 -1.253 1.00 91.19 101 ILE A C 1
ATOM 781 O O . ILE A 1 101 ? 13.441 1.288 -0.307 1.00 91.19 101 ILE A O 1
ATOM 785 N N . HIS A 1 102 ? 14.056 0.598 -2.363 1.00 95.44 102 HIS A N 1
ATOM 786 C CA . HIS A 1 102 ? 13.027 -0.427 -2.512 1.00 95.44 102 HIS A CA 1
ATOM 787 C C . HIS A 1 102 ? 13.460 -1.689 -1.774 1.00 95.44 102 HIS A C 1
ATOM 789 O O . HIS A 1 102 ? 14.561 -2.188 -1.999 1.00 95.44 102 HIS A O 1
ATOM 795 N N . GLU A 1 103 ? 12.625 -2.173 -0.858 1.00 95.69 103 GLU A N 1
ATOM 796 C CA . GLU A 1 103 ? 12.985 -3.286 0.020 1.00 95.69 103 GLU A CA 1
ATOM 797 C C . GLU A 1 103 ? 11.768 -4.022 0.594 1.00 95.69 103 GLU A C 1
ATOM 799 O O . GLU A 1 103 ? 10.670 -3.469 0.711 1.00 95.69 103 GLU A O 1
ATOM 804 N N . GLY A 1 104 ? 11.981 -5.275 0.999 1.00 97.25 104 GLY A N 1
ATOM 805 C CA . GLY A 1 104 ? 10.974 -6.119 1.640 1.00 97.25 104 GLY A CA 1
ATOM 806 C C . GLY A 1 104 ? 10.042 -6.804 0.644 1.00 97.25 104 GLY A C 1
ATOM 807 O O . GLY A 1 104 ? 10.450 -7.181 -0.447 1.00 97.25 104 GLY A O 1
ATOM 808 N N . GLN A 1 105 ? 8.789 -7.024 1.041 1.00 98.12 105 GLN A N 1
ATOM 809 C CA . GLN A 1 105 ? 7.775 -7.606 0.164 1.00 98.12 105 GLN A CA 1
ATOM 810 C C . GLN A 1 105 ? 7.454 -6.646 -0.993 1.00 98.12 105 GLN A C 1
ATOM 812 O O . GLN A 1 105 ? 7.205 -5.463 -0.727 1.00 98.12 105 GLN A O 1
ATOM 817 N N . PRO A 1 106 ? 7.424 -7.132 -2.249 1.00 98.25 106 PRO A N 1
ATOM 818 C CA . PRO A 1 106 ? 7.038 -6.323 -3.395 1.00 98.25 106 PRO A CA 1
ATOM 819 C C . PRO A 1 106 ? 5.564 -5.925 -3.310 1.00 98.25 106 PRO A C 1
ATOM 821 O O . PRO A 1 106 ? 4.727 -6.643 -2.757 1.00 98.25 106 PRO A O 1
ATOM 824 N N . PHE A 1 107 ? 5.228 -4.787 -3.908 1.00 98.38 107 PHE A N 1
ATOM 825 C CA . PHE A 1 107 ? 3.847 -4.368 -4.072 1.00 98.38 107 PHE A CA 1
ATOM 826 C C . PHE A 1 107 ? 3.292 -4.902 -5.394 1.00 98.38 107 PHE A C 1
ATOM 828 O O . PHE A 1 107 ? 3.564 -4.363 -6.469 1.00 98.38 107 PHE A O 1
ATOM 835 N N . LEU A 1 108 ? 2.521 -5.984 -5.296 1.00 98.38 108 LEU A N 1
ATOM 836 C CA . LEU A 1 108 ? 1.933 -6.663 -6.445 1.00 98.38 108 LEU A CA 1
ATOM 837 C C . LEU A 1 108 ? 0.499 -6.194 -6.704 1.00 98.38 108 LEU A C 1
ATOM 839 O O . LEU A 1 108 ? -0.277 -5.962 -5.773 1.00 98.38 108 LEU A O 1
ATOM 843 N N . GLY A 1 109 ? 0.154 -6.072 -7.981 1.00 98.00 109 GLY A N 1
ATOM 844 C CA . GLY A 1 109 ? -1.165 -5.694 -8.466 1.00 98.00 109 GLY A CA 1
ATOM 845 C C . GLY A 1 109 ? -2.141 -6.871 -8.497 1.00 98.00 109 GLY A C 1
ATOM 846 O O . GLY A 1 109 ? -1.779 -8.004 -8.167 1.00 98.00 109 GLY A O 1
ATOM 847 N N . PRO A 1 110 ? -3.393 -6.628 -8.921 1.00 98.31 110 PRO A N 1
ATOM 848 C CA . PRO A 1 110 ? -4.408 -7.676 -9.058 1.00 98.31 110 PRO A CA 1
ATOM 849 C C . PRO A 1 110 ? -4.104 -8.681 -10.185 1.00 98.31 110 PRO A C 1
ATOM 851 O O . PRO A 1 110 ? -4.762 -9.717 -10.283 1.00 98.31 110 PRO A O 1
ATOM 854 N N . ASP A 1 111 ? -3.120 -8.376 -11.029 1.00 98.00 111 ASP A N 1
ATOM 855 C CA . ASP A 1 111 ? -2.533 -9.232 -12.062 1.00 98.00 111 ASP A CA 1
ATOM 856 C C . ASP A 1 111 ? -1.320 -10.042 -11.558 1.00 98.00 111 ASP A C 1
ATOM 858 O O . ASP A 1 111 ? -0.758 -10.841 -12.304 1.00 98.00 111 ASP A O 1
ATOM 862 N N . GLY A 1 112 ? -0.908 -9.848 -10.299 1.00 97.94 112 GLY A N 1
ATOM 863 C CA . GLY A 1 112 ? 0.237 -10.524 -9.687 1.00 97.94 112 GLY A CA 1
ATOM 864 C C . GLY A 1 112 ? 1.606 -9.953 -10.071 1.00 97.94 112 GLY A C 1
ATOM 865 O O . GLY A 1 112 ? 2.622 -10.538 -9.699 1.00 97.94 112 GLY A O 1
ATOM 866 N N . LEU A 1 113 ? 1.657 -8.826 -10.788 1.00 98.56 113 LEU A N 1
ATOM 867 C CA . LEU A 1 113 ? 2.900 -8.176 -11.219 1.00 98.56 113 LEU A CA 1
ATOM 868 C C . LEU A 1 113 ? 3.211 -6.935 -10.374 1.00 98.56 113 LEU A C 1
ATOM 870 O O . LEU A 1 113 ? 2.332 -6.380 -9.717 1.00 98.56 113 LEU A O 1
ATOM 874 N N . VAL A 1 114 ? 4.466 -6.478 -10.388 1.00 98.44 114 VAL A N 1
ATOM 875 C CA . VAL A 1 114 ? 4.899 -5.310 -9.603 1.00 98.44 114 VAL A CA 1
ATOM 876 C C . VAL A 1 114 ? 4.202 -4.046 -10.093 1.00 98.44 114 VAL A C 1
ATOM 878 O O . VAL A 1 114 ? 4.293 -3.692 -11.265 1.00 98.44 114 VAL A O 1
ATOM 881 N N . VAL A 1 115 ? 3.549 -3.321 -9.190 1.00 98.00 115 VAL A N 1
ATOM 882 C CA . VAL A 1 115 ? 2.913 -2.041 -9.514 1.00 98.00 115 VAL A CA 1
ATOM 883 C C . VAL A 1 115 ? 3.943 -0.918 -9.465 1.00 98.00 115 VAL A C 1
ATOM 885 O O . VAL A 1 115 ? 4.714 -0.795 -8.510 1.00 98.00 115 VAL A O 1
ATOM 888 N N . SER A 1 116 ? 3.902 -0.040 -10.466 1.00 96.38 116 SER A N 1
ATOM 889 C CA . SER A 1 116 ? 4.660 1.208 -10.447 1.00 96.38 116 SER A CA 1
ATOM 890 C C . SER A 1 116 ? 3.836 2.344 -9.849 1.00 96.38 116 SER A C 1
ATOM 892 O O . SER A 1 116 ? 2.729 2.636 -10.310 1.00 96.38 116 SER A O 1
ATOM 894 N N . LEU A 1 117 ? 4.388 3.044 -8.858 1.00 93.94 117 LEU A N 1
ATOM 895 C CA . LEU A 1 117 ? 3.799 4.278 -8.336 1.00 93.94 117 LEU A CA 1
ATOM 896 C C . LEU A 1 117 ? 4.616 5.455 -8.852 1.00 93.94 117 LEU A C 1
ATOM 898 O O . LEU A 1 117 ? 5.815 5.539 -8.616 1.00 93.94 117 LEU A O 1
ATOM 902 N N . ARG A 1 118 ? 3.957 6.375 -9.568 1.00 89.88 118 ARG A N 1
ATOM 903 C CA . ARG A 1 118 ? 4.607 7.553 -10.180 1.00 89.88 118 ARG A CA 1
ATOM 904 C C . ARG A 1 118 ? 5.778 7.206 -11.117 1.00 89.88 118 ARG A C 1
ATOM 906 O O . ARG A 1 118 ? 6.657 8.031 -11.313 1.00 89.88 118 ARG A O 1
ATOM 913 N N . GLY A 1 119 ? 5.740 6.027 -11.737 1.00 90.75 119 GLY A N 1
ATOM 914 C CA . GLY A 1 119 ? 6.770 5.556 -12.668 1.00 90.75 119 GLY A CA 1
ATOM 915 C C . GLY A 1 119 ? 7.856 4.691 -12.026 1.00 90.75 119 GLY A C 1
ATOM 916 O O . GLY A 1 119 ? 8.537 3.980 -12.757 1.00 90.75 119 GLY A O 1
ATOM 917 N N . ASP A 1 120 ? 7.955 4.666 -10.695 1.00 93.50 120 ASP A N 1
ATOM 918 C CA . ASP A 1 120 ? 8.934 3.845 -9.981 1.00 93.50 120 ASP A CA 1
ATOM 919 C C . ASP A 1 120 ? 8.331 2.472 -9.630 1.00 93.50 120 ASP A C 1
ATOM 921 O O . ASP A 1 120 ? 7.247 2.438 -9.036 1.00 93.50 120 ASP A O 1
ATOM 925 N N . PRO A 1 121 ? 8.981 1.344 -9.980 1.00 96.06 121 PRO A N 1
ATOM 926 C CA . PRO A 1 121 ? 8.485 0.001 -9.678 1.00 96.06 121 PRO A CA 1
ATOM 927 C C . PRO A 1 121 ? 8.721 -0.378 -8.210 1.00 96.06 121 PRO A C 1
ATOM 929 O O . PRO A 1 121 ? 9.844 -0.323 -7.716 1.00 96.06 121 PRO A O 1
ATOM 932 N N . TYR A 1 122 ? 7.672 -0.822 -7.515 1.00 97.31 122 TYR A N 1
ATOM 933 C CA . TYR A 1 122 ? 7.728 -1.191 -6.094 1.00 97.31 122 TYR A CA 1
ATOM 934 C C . TYR A 1 122 ? 8.039 -2.679 -5.908 1.00 97.31 122 TYR A C 1
ATOM 936 O O . TYR A 1 122 ? 7.212 -3.471 -5.456 1.00 97.31 122 TYR A O 1
ATOM 944 N N . ASN A 1 123 ? 9.239 -3.072 -6.322 1.00 97.75 123 ASN A N 1
ATOM 945 C CA . ASN A 1 123 ? 9.665 -4.465 -6.436 1.00 97.75 123 ASN A CA 1
ATOM 946 C C . ASN A 1 123 ? 10.274 -5.065 -5.156 1.00 97.75 123 ASN A C 1
ATOM 948 O O . ASN A 1 123 ? 10.775 -6.186 -5.192 1.00 97.75 123 ASN A O 1
ATOM 952 N N . GLY A 1 124 ? 10.295 -4.334 -4.040 1.00 97.31 124 GLY A N 1
ATOM 953 C CA . GLY A 1 124 ? 10.871 -4.840 -2.792 1.00 97.31 124 GLY A CA 1
ATOM 954 C C . GLY A 1 124 ? 12.384 -5.092 -2.861 1.00 97.31 124 GLY A C 1
ATOM 955 O O . GLY A 1 124 ? 12.922 -5.824 -2.032 1.00 97.31 124 GLY A O 1
ATOM 956 N N . GLY A 1 125 ? 13.077 -4.493 -3.835 1.00 96.44 125 GLY A N 1
ATOM 957 C CA . GLY A 1 125 ? 14.514 -4.675 -4.059 1.00 96.44 125 GLY A CA 1
ATOM 958 C C . GLY A 1 125 ? 14.869 -5.817 -5.015 1.00 96.44 125 GLY A C 1
ATOM 959 O O . GLY A 1 125 ? 16.047 -5.998 -5.321 1.00 96.44 125 GLY A O 1
ATOM 960 N N . ASP A 1 126 ? 13.884 -6.555 -5.532 1.00 97.00 126 ASP A N 1
ATOM 961 C CA . ASP A 1 126 ? 14.106 -7.619 -6.512 1.00 97.00 126 ASP A CA 1
ATOM 962 C C . ASP A 1 126 ? 13.866 -7.121 -7.947 1.00 97.00 126 ASP A C 1
ATOM 964 O O . ASP A 1 126 ? 12.738 -7.009 -8.430 1.00 97.00 126 ASP A O 1
ATOM 968 N N . ALA A 1 127 ? 14.949 -6.809 -8.658 1.00 94.75 127 ALA A N 1
ATOM 969 C CA . ALA A 1 127 ? 14.893 -6.330 -10.040 1.00 94.75 127 ALA A CA 1
ATOM 970 C C . ALA A 1 127 ? 14.468 -7.400 -11.064 1.00 94.75 127 ALA A C 1
ATOM 972 O O . ALA A 1 127 ? 14.237 -7.057 -12.222 1.00 94.75 127 ALA A O 1
ATOM 973 N N . SER A 1 128 ? 14.377 -8.676 -10.673 1.00 97.00 128 SER A N 1
ATOM 974 C CA . SER A 1 128 ? 13.962 -9.758 -11.574 1.00 97.00 128 SER A CA 1
ATOM 975 C C . SER A 1 128 ? 12.442 -9.867 -11.737 1.00 97.00 128 SER A C 1
ATOM 977 O O . SER A 1 128 ? 11.967 -10.517 -12.670 1.00 97.00 128 SER A O 1
ATOM 979 N N . LEU A 1 129 ? 11.672 -9.218 -10.858 1.00 97.44 129 LEU A N 1
ATOM 980 C CA . LEU A 1 129 ? 10.215 -9.256 -10.892 1.00 97.44 129 LEU A CA 1
ATOM 981 C C . LEU A 1 129 ? 9.651 -8.465 -12.078 1.00 97.44 129 LEU A C 1
ATOM 983 O O . LEU A 1 129 ? 10.034 -7.324 -12.339 1.00 97.44 129 LEU A O 1
ATOM 987 N N . GLY A 1 130 ? 8.683 -9.068 -12.770 1.00 97.81 130 GLY A N 1
ATOM 988 C CA . GLY A 1 130 ? 7.962 -8.419 -13.862 1.00 97.81 130 GLY A CA 1
ATOM 989 C C . GLY A 1 130 ? 7.120 -7.239 -13.372 1.00 97.81 130 GLY A C 1
ATOM 990 O O . GLY A 1 130 ? 6.403 -7.346 -12.375 1.00 97.81 130 GLY A O 1
ATOM 991 N N . VAL A 1 131 ? 7.187 -6.122 -14.098 1.00 98.19 131 VAL A N 1
ATOM 992 C CA . VAL A 1 131 ? 6.405 -4.909 -13.820 1.00 98.19 131 VAL A CA 1
ATOM 993 C C . VAL A 1 131 ? 5.071 -4.973 -14.556 1.00 98.19 131 VAL A C 1
ATOM 995 O O . VAL A 1 131 ? 5.019 -5.308 -15.740 1.00 98.19 131 VAL A O 1
ATOM 998 N N . SER A 1 132 ? 3.993 -4.646 -13.850 1.00 97.81 132 SER A N 1
ATOM 999 C CA . SER A 1 132 ? 2.647 -4.596 -14.403 1.00 97.81 132 SER A CA 1
ATOM 1000 C C . SER A 1 132 ? 2.568 -3.547 -15.518 1.00 97.81 132 SER A C 1
ATOM 1002 O O . SER A 1 132 ? 2.989 -2.402 -15.320 1.00 97.81 132 SER A O 1
ATOM 1004 N N . PRO A 1 133 ? 1.983 -3.883 -16.680 1.00 97.25 133 PRO A N 1
ATOM 1005 C CA . PRO A 1 133 ? 1.688 -2.897 -17.713 1.00 97.25 133 PRO A CA 1
ATOM 1006 C C . PRO A 1 133 ? 0.479 -2.020 -17.346 1.00 97.25 133 PRO A C 1
ATOM 1008 O O . PRO A 1 133 ? 0.170 -1.060 -18.056 1.00 97.25 133 PRO A O 1
ATOM 1011 N N . LEU A 1 134 ? -0.249 -2.356 -16.274 1.00 96.19 134 LEU A N 1
ATOM 1012 C CA . LEU A 1 134 ? -1.456 -1.652 -15.873 1.00 96.19 134 LEU A CA 1
ATOM 1013 C C . LEU A 1 134 ? -1.102 -0.322 -15.203 1.00 96.19 134 LEU A C 1
ATOM 1015 O O . LEU A 1 134 ? -0.373 -0.253 -14.216 1.00 96.19 134 LEU A O 1
ATOM 1019 N N . ASN A 1 135 ? -1.694 0.758 -15.708 1.00 93.69 135 ASN A N 1
ATOM 1020 C CA . ASN A 1 135 ? -1.720 2.026 -14.987 1.00 93.69 135 ASN A CA 1
ATOM 1021 C C . ASN A 1 135 ? -2.781 1.993 -13.870 1.00 93.69 135 ASN A C 1
ATOM 1023 O O . ASN A 1 135 ? -3.558 1.044 -13.753 1.00 93.69 135 ASN A O 1
ATOM 1027 N N . THR A 1 136 ? -2.871 3.063 -13.073 1.00 91.12 136 THR A N 1
ATOM 1028 C CA . THR A 1 136 ? -3.848 3.157 -11.974 1.00 91.12 136 THR A CA 1
ATOM 1029 C C . THR A 1 136 ? -5.276 2.861 -12.432 1.00 91.12 136 THR A C 1
ATOM 1031 O O . THR A 1 136 ? -5.976 2.102 -11.775 1.00 91.12 136 THR A O 1
ATOM 1034 N N . ARG A 1 137 ? -5.709 3.388 -13.584 1.00 93.88 137 ARG A N 1
ATOM 1035 C CA . ARG A 1 137 ? -7.054 3.120 -14.115 1.00 93.88 137 ARG A CA 1
ATOM 1036 C C . ARG A 1 137 ? -7.239 1.644 -14.480 1.00 93.88 137 ARG A C 1
ATOM 1038 O O . ARG A 1 137 ? -8.294 1.087 -14.192 1.00 93.88 137 ARG A O 1
ATOM 1045 N N . GLY A 1 138 ? -6.232 1.021 -15.090 1.00 96.81 138 GLY A N 1
ATOM 1046 C CA . GLY A 1 138 ? -6.242 -0.407 -15.417 1.00 96.81 138 GLY A CA 1
ATOM 1047 C C . GLY A 1 138 ? -6.353 -1.285 -14.172 1.00 96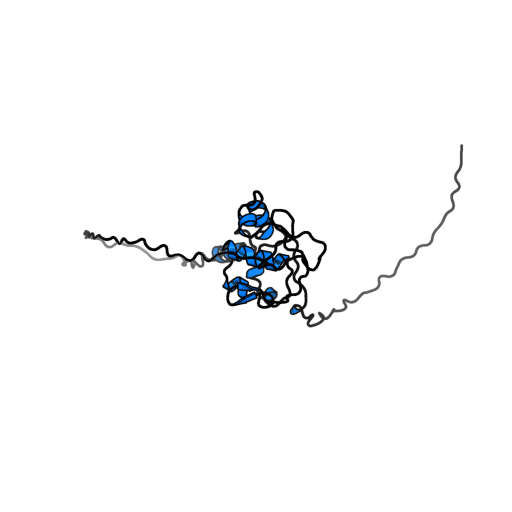.81 138 GLY A C 1
ATOM 1048 O O . GLY A 1 138 ? -7.149 -2.214 -14.157 1.00 96.81 138 GLY A O 1
ATOM 1049 N N . ILE A 1 139 ? -5.640 -0.935 -13.098 1.00 97.31 139 ILE A N 1
ATOM 1050 C CA . ILE A 1 139 ? -5.737 -1.635 -11.810 1.00 97.31 139 ILE A CA 1
ATOM 1051 C C . ILE A 1 139 ? -7.151 -1.512 -11.231 1.00 97.31 139 ILE A C 1
ATOM 1053 O O . ILE A 1 139 ? -7.755 -2.528 -10.907 1.00 97.31 139 ILE A O 1
ATOM 1057 N N . LEU A 1 140 ? -7.702 -0.293 -11.161 1.00 96.12 140 LEU A N 1
ATOM 1058 C CA . LEU A 1 140 ? -9.041 -0.028 -10.607 1.00 96.12 140 LEU A CA 1
ATOM 1059 C C . LEU A 1 140 ? -10.184 -0.708 -11.378 1.00 96.12 140 LEU A C 1
ATOM 1061 O O . LEU A 1 140 ? -11.282 -0.841 -10.853 1.00 96.12 140 LEU A O 1
ATOM 1065 N N . THR A 1 141 ? -9.952 -1.091 -12.634 1.00 97.62 141 THR A N 1
ATOM 1066 C CA . THR A 1 141 ? -10.956 -1.731 -13.501 1.00 97.62 141 THR A CA 1
ATOM 1067 C C . THR A 1 141 ? -10.665 -3.209 -13.750 1.00 97.62 141 THR A C 1
ATOM 1069 O O . THR A 1 141 ? -11.352 -3.851 -14.544 1.00 97.62 141 THR A O 1
ATOM 1072 N N . HIS A 1 142 ? -9.654 -3.766 -13.080 1.00 98.31 142 HIS A N 1
ATOM 1073 C CA . HIS A 1 142 ? -9.284 -5.164 -13.230 1.00 98.31 142 HIS A CA 1
ATOM 1074 C C . HIS A 1 142 ? -10.365 -6.084 -12.627 1.00 98.31 142 HIS A C 1
ATOM 1076 O O . HIS A 1 142 ? -10.854 -5.795 -11.536 1.00 98.31 142 HIS A O 1
ATOM 1082 N N . PRO A 1 143 ? -10.705 -7.232 -13.249 1.00 98.31 143 PRO A N 1
ATOM 1083 C CA . PRO A 1 143 ? -11.742 -8.136 -12.732 1.00 98.31 143 PRO A CA 1
ATOM 1084 C C . PRO A 1 143 ? -11.495 -8.640 -11.303 1.00 98.31 143 PRO A C 1
ATOM 1086 O O . PRO A 1 143 ? -12.434 -8.846 -10.545 1.00 98.31 143 PRO A O 1
ATOM 1089 N N . ASN A 1 144 ? -10.225 -8.799 -10.919 1.00 98.06 144 ASN A N 1
ATOM 1090 C CA . ASN A 1 144 ? -9.837 -9.239 -9.573 1.00 98.06 144 ASN A CA 1
ATOM 1091 C C . ASN A 1 144 ? -9.641 -8.078 -8.581 1.00 98.06 144 ASN A C 1
ATOM 1093 O O . ASN A 1 144 ? -9.093 -8.303 -7.503 1.00 98.06 144 ASN A O 1
ATOM 1097 N N . TYR A 1 145 ? -10.013 -6.842 -8.939 1.00 98.00 145 TYR A N 1
ATOM 1098 C CA . TYR A 1 145 ? -9.712 -5.657 -8.132 1.00 98.00 145 TYR A CA 1
ATOM 1099 C C . TYR A 1 145 ? -10.262 -5.762 -6.710 1.00 98.00 145 TYR A C 1
ATOM 1101 O O . TYR A 1 145 ? -9.505 -5.556 -5.769 1.00 98.00 145 TYR A O 1
ATOM 1109 N N . ASP A 1 146 ? -11.529 -6.139 -6.537 1.00 97.00 146 ASP A N 1
ATOM 1110 C CA . ASP A 1 146 ? -12.162 -6.157 -5.213 1.00 97.00 146 ASP A CA 1
ATOM 1111 C C . ASP A 1 146 ? -11.532 -7.202 -4.282 1.00 97.00 146 ASP A C 1
ATOM 1113 O O . ASP A 1 146 ? -11.201 -6.905 -3.133 1.00 97.00 146 ASP A O 1
ATOM 1117 N N . GLN A 1 147 ? -11.287 -8.415 -4.793 1.00 97.50 147 GLN A N 1
ATOM 1118 C CA . GLN A 1 147 ? -10.614 -9.475 -4.036 1.00 97.50 147 GLN A CA 1
ATOM 1119 C C . GLN A 1 147 ? -9.177 -9.075 -3.678 1.00 97.50 147 GLN A C 1
ATOM 1121 O O . GLN A 1 147 ? -8.728 -9.273 -2.543 1.00 97.50 147 GLN A O 1
ATOM 1126 N N . TRP A 1 148 ? -8.454 -8.498 -4.639 1.00 98.00 148 TRP A N 1
ATOM 1127 C CA . TRP A 1 148 ? -7.106 -7.991 -4.421 1.00 98.00 148 TRP A CA 1
ATOM 1128 C C . TRP A 1 148 ? -7.096 -6.863 -3.389 1.00 98.00 148 TRP A C 1
ATOM 1130 O O . TRP A 1 148 ? -6.283 -6.898 -2.473 1.00 98.00 148 TRP A O 1
ATOM 1140 N N . LEU A 1 149 ? -8.023 -5.907 -3.476 1.00 97.94 149 LEU A N 1
ATOM 1141 C CA . LEU A 1 149 ? -8.111 -4.766 -2.570 1.00 97.94 149 LEU A CA 1
ATOM 1142 C C . LEU A 1 149 ? -8.460 -5.208 -1.146 1.00 97.94 149 LEU A C 1
ATOM 1144 O O . LEU A 1 149 ? -7.845 -4.725 -0.197 1.00 97.94 149 LEU A O 1
ATOM 1148 N N . SER A 1 150 ? -9.399 -6.147 -0.990 1.00 97.88 150 SER A N 1
ATOM 1149 C CA . SER A 1 150 ? -9.734 -6.730 0.316 1.00 97.88 150 SER A CA 1
ATOM 1150 C C . SER A 1 150 ? -8.529 -7.444 0.934 1.00 97.88 150 SER A C 1
ATOM 1152 O O . SER A 1 150 ? -8.193 -7.2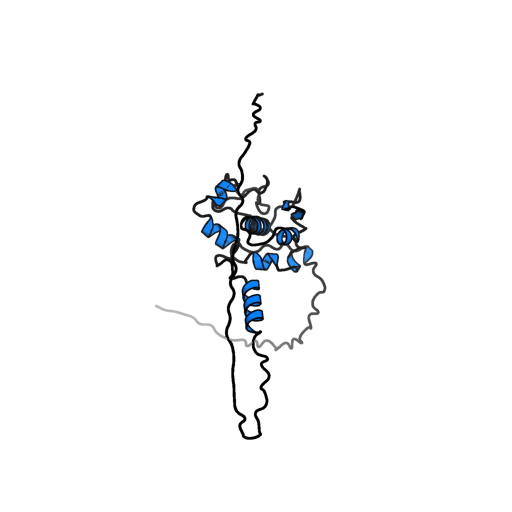12 2.097 1.00 97.88 150 SER A O 1
ATOM 1154 N N . THR A 1 151 ? -7.797 -8.232 0.143 1.00 97.94 151 THR A N 1
ATOM 1155 C CA . THR A 1 151 ? -6.559 -8.886 0.598 1.00 97.94 151 THR A CA 1
ATOM 1156 C C . THR A 1 151 ? -5.487 -7.857 0.967 1.00 97.94 151 THR A C 1
ATOM 1158 O O . THR A 1 151 ? -4.857 -7.962 2.019 1.00 97.94 151 THR A O 1
ATOM 1161 N N . LEU A 1 152 ? -5.301 -6.842 0.123 1.00 98.12 152 LEU A N 1
ATOM 1162 C CA . LEU A 1 152 ? -4.289 -5.806 0.283 1.00 98.12 152 LEU A CA 1
ATOM 1163 C C . LEU A 1 152 ? -4.549 -4.935 1.511 1.00 98.12 152 LEU A C 1
ATOM 1165 O O . LEU A 1 152 ? -3.609 -4.636 2.233 1.00 98.12 152 LEU A O 1
ATOM 1169 N N . LEU A 1 153 ? -5.785 -4.484 1.735 1.00 98.19 153 LEU A N 1
ATOM 1170 C CA . LEU A 1 153 ? -6.086 -3.457 2.738 1.00 98.19 153 LEU A CA 1
ATOM 1171 C C . LEU A 1 153 ? -6.743 -3.997 4.002 1.00 98.19 153 LEU A C 1
ATOM 1173 O O . LEU A 1 153 ? -6.585 -3.388 5.062 1.00 98.19 153 LEU A O 1
ATOM 1177 N N . PHE A 1 154 ? -7.483 -5.098 3.909 1.00 97.69 154 PHE A N 1
ATOM 1178 C CA . PHE A 1 154 ? -8.375 -5.564 4.973 1.00 97.69 154 PHE A CA 1
ATOM 1179 C C . PHE A 1 154 ? -8.012 -6.955 5.489 1.00 97.69 154 PHE A C 1
ATOM 1181 O O . PHE A 1 154 ? -8.831 -7.592 6.143 1.00 97.69 154 PHE A O 1
ATOM 1188 N N . ALA A 1 155 ? -6.798 -7.438 5.204 1.00 95.56 155 ALA A N 1
ATOM 1189 C CA . ALA A 1 155 ? -6.365 -8.791 5.559 1.00 95.56 155 ALA A CA 1
ATOM 1190 C C . ALA A 1 155 ? -7.298 -9.894 5.007 1.00 95.56 155 ALA A C 1
ATOM 1192 O O . ALA A 1 155 ? -7.496 -10.930 5.635 1.00 95.56 155 ALA A O 1
ATOM 1193 N N . GLY A 1 156 ? -7.913 -9.648 3.842 1.00 92.25 156 GLY A N 1
ATOM 1194 C CA . GLY A 1 156 ? -8.904 -10.544 3.233 1.00 92.25 156 GLY A CA 1
ATOM 1195 C C . GLY A 1 156 ? -10.282 -10.512 3.903 1.00 92.25 156 GLY A C 1
ATOM 1196 O O . GLY A 1 156 ? -11.137 -11.328 3.571 1.00 92.25 156 GLY A O 1
ATOM 1197 N N . GLY A 1 157 ? -10.489 -9.600 4.854 1.00 92.88 157 GLY A N 1
ATOM 1198 C CA . GLY A 1 157 ? -11.747 -9.402 5.559 1.00 92.88 157 GLY A CA 1
ATOM 1199 C C . GLY A 1 157 ? -12.499 -8.145 5.125 1.00 92.88 157 GLY A C 1
ATOM 1200 O O . GLY A 1 157 ? -12.342 -7.620 4.017 1.00 92.88 157 GLY A O 1
ATOM 1201 N N . GLU A 1 158 ? -13.328 -7.669 6.049 1.00 92.81 158 GLU A N 1
ATOM 1202 C CA . GLU A 1 158 ? -14.179 -6.494 5.887 1.00 92.81 158 GLU A CA 1
ATOM 1203 C C . GLU A 1 158 ? -13.456 -5.197 6.263 1.00 92.81 158 GLU A C 1
ATOM 1205 O O . GLU A 1 158 ? -12.616 -5.158 7.165 1.00 92.81 158 GLU A O 1
ATOM 1210 N N . ARG A 1 159 ? -13.877 -4.088 5.646 1.00 92.00 159 ARG A N 1
ATOM 1211 C CA . ARG A 1 159 ? -13.297 -2.743 5.843 1.00 92.00 159 ARG A CA 1
ATOM 1212 C C . ARG A 1 159 ? -13.259 -2.266 7.304 1.00 92.00 159 ARG A C 1
ATOM 1214 O O . ARG A 1 159 ? -12.437 -1.416 7.650 1.00 92.00 159 ARG A O 1
ATOM 1221 N N . TYR A 1 160 ? -14.171 -2.756 8.142 1.00 90.56 160 TYR A N 1
ATOM 1222 C CA . TYR A 1 160 ? -14.331 -2.333 9.539 1.00 90.56 160 TYR A CA 1
ATOM 1223 C C . TYR A 1 160 ? -13.908 -3.402 10.558 1.00 90.56 160 TYR A C 1
ATOM 1225 O O . TYR A 1 160 ? -14.140 -3.220 11.751 1.00 90.56 160 TYR A O 1
ATOM 1233 N N . ASP A 1 161 ? -13.257 -4.486 10.126 1.00 90.25 161 ASP A N 1
ATOM 1234 C CA . ASP A 1 161 ? -12.827 -5.582 11.013 1.00 90.25 161 ASP A CA 1
ATOM 1235 C C . ASP A 1 161 ? -11.399 -5.401 11.570 1.00 90.25 161 ASP A C 1
ATOM 1237 O O . ASP A 1 161 ? -10.722 -6.335 12.002 1.00 90.25 161 ASP A O 1
ATOM 1241 N N . SER A 1 162 ? -10.898 -4.167 11.578 1.00 93.19 162 SER A N 1
ATOM 1242 C CA . SER A 1 162 ? -9.571 -3.879 12.121 1.00 93.19 162 SER A CA 1
ATOM 1243 C C . SER A 1 162 ? -9.548 -3.998 13.653 1.00 93.19 162 SER A C 1
ATOM 1245 O O . SER A 1 162 ? -10.553 -3.755 14.336 1.00 93.19 162 SER A O 1
ATOM 1247 N N . ALA A 1 163 ? -8.388 -4.325 14.232 1.00 89.75 163 ALA A N 1
ATOM 1248 C CA . ALA A 1 163 ? -8.236 -4.379 15.688 1.00 89.75 163 ALA A CA 1
ATOM 1249 C C . ALA A 1 163 ? -8.567 -3.025 16.341 1.00 89.75 163 ALA A C 1
ATOM 1251 O O . ALA A 1 163 ? -9.220 -2.979 17.387 1.00 89.75 163 ALA A O 1
ATOM 1252 N N . TYR A 1 164 ? -8.192 -1.928 15.680 1.00 89.12 164 TYR A N 1
ATOM 1253 C CA . TYR A 1 164 ? -8.556 -0.570 16.072 1.00 89.12 164 TYR A CA 1
ATOM 1254 C C . TYR A 1 164 ? -10.078 -0.353 16.153 1.00 89.12 164 TYR A C 1
ATOM 1256 O O . TYR A 1 164 ? -10.570 0.139 17.171 1.00 89.12 164 TYR A O 1
ATOM 1264 N N . HIS A 1 165 ? -10.845 -0.757 15.135 1.00 90.12 165 HIS A N 1
ATOM 1265 C CA . HIS A 1 165 ? -12.307 -0.608 15.150 1.00 90.12 165 HIS A CA 1
ATOM 1266 C C . HIS A 1 165 ? -12.956 -1.435 16.258 1.00 90.12 165 HIS A C 1
ATOM 1268 O O . HIS A 1 165 ? -13.794 -0.921 17.003 1.00 90.12 165 HIS A O 1
ATOM 1274 N N . ARG A 1 166 ? -12.521 -2.688 16.435 1.00 89.62 166 ARG A N 1
ATOM 1275 C CA . ARG A 1 166 ? -13.008 -3.545 17.526 1.00 89.62 166 ARG A CA 1
ATOM 1276 C C . ARG A 1 166 ? -12.755 -2.912 18.896 1.00 89.62 166 ARG A C 1
ATOM 1278 O O . ARG A 1 166 ? -13.644 -2.915 19.748 1.00 89.62 166 ARG A O 1
ATOM 1285 N N . ALA A 1 167 ? -11.584 -2.305 19.096 1.00 88.75 167 ALA A N 1
ATOM 1286 C CA . ALA A 1 167 ? -11.259 -1.593 20.330 1.00 88.75 167 ALA A CA 1
ATOM 1287 C C . ALA A 1 167 ? -12.133 -0.342 20.545 1.00 88.75 167 ALA A C 1
ATOM 1289 O O . ALA A 1 167 ? -12.576 -0.094 21.670 1.00 88.75 167 ALA A O 1
ATOM 1290 N N . LEU A 1 168 ? -12.426 0.426 19.488 1.00 88.12 168 LEU A N 1
ATOM 1291 C CA . LEU A 1 168 ? -13.326 1.582 19.563 1.00 88.12 168 LEU A CA 1
ATOM 1292 C C . LEU A 1 168 ? -14.750 1.181 19.960 1.00 88.12 168 LEU A C 1
ATOM 1294 O O . LEU A 1 168 ? -15.317 1.782 20.875 1.00 88.12 168 LEU A O 1
ATOM 1298 N N . VAL A 1 169 ? -15.308 0.147 19.324 1.00 87.25 169 VAL A N 1
ATOM 1299 C CA . VAL A 1 169 ? -16.651 -0.363 19.643 1.00 87.25 169 VAL A CA 1
ATOM 1300 C C . VAL A 1 169 ? -16.702 -0.877 21.082 1.00 87.25 169 VAL A C 1
ATOM 1302 O O . VAL A 1 169 ? -17.619 -0.527 21.822 1.00 87.25 169 VAL A O 1
ATOM 1305 N N . ALA A 1 170 ? -15.689 -1.627 21.527 1.00 85.31 170 ALA A N 1
ATOM 1306 C CA . ALA A 1 170 ? -15.608 -2.110 22.906 1.00 85.31 170 ALA A CA 1
ATOM 1307 C C . ALA A 1 170 ? -15.525 -0.965 23.933 1.00 85.31 170 ALA A C 1
ATOM 1309 O O . ALA A 1 170 ? -16.125 -1.049 25.006 1.00 85.31 170 ALA A O 1
ATOM 1310 N N . LYS A 1 171 ? -14.810 0.123 23.613 1.00 82.81 171 LYS A N 1
ATOM 1311 C CA . LYS A 1 171 ? -14.742 1.323 24.463 1.00 82.81 171 LYS A CA 1
ATOM 1312 C C . LYS A 1 171 ? -16.085 2.058 24.514 1.00 82.81 171 LYS A C 1
ATOM 1314 O O . LYS A 1 171 ? -16.473 2.508 25.586 1.00 82.81 171 LYS A O 1
ATOM 1319 N N . GLY A 1 172 ? -16.795 2.142 23.388 1.00 74.75 172 GLY A N 1
ATOM 1320 C CA . GLY A 1 172 ? -18.139 2.723 23.314 1.00 74.75 172 GLY A CA 1
ATOM 1321 C C . GLY A 1 172 ? -19.184 1.904 24.076 1.00 74.75 172 GLY A C 1
ATOM 1322 O O . GLY A 1 172 ? -19.962 2.467 24.837 1.00 74.75 172 GLY A O 1
ATOM 1323 N N . ALA A 1 173 ? -19.149 0.574 23.962 1.00 72.06 173 ALA A N 1
ATOM 1324 C CA . ALA A 1 173 ? -20.068 -0.328 24.660 1.00 72.06 173 ALA A CA 1
ATOM 1325 C C . ALA A 1 173 ? -19.899 -0.314 26.191 1.00 72.06 173 ALA A C 1
ATOM 1327 O O . ALA A 1 173 ? -20.851 -0.580 26.918 1.00 72.06 173 ALA A O 1
ATOM 1328 N N . ARG A 1 174 ? -18.707 0.034 26.697 1.00 60.12 174 ARG A N 1
ATOM 1329 C CA . ARG A 1 174 ? -18.471 0.255 28.137 1.00 60.12 174 ARG A CA 1
ATOM 1330 C C . ARG A 1 174 ? -19.031 1.587 28.662 1.00 60.12 174 ARG A C 1
ATOM 1332 O O . ARG A 1 174 ? -19.007 1.799 29.870 1.00 60.12 174 ARG A O 1
ATOM 1339 N N . SER A 1 175 ? -19.553 2.450 27.791 1.00 53.47 175 SER A N 1
ATOM 1340 C CA . SER A 1 175 ? -20.308 3.655 28.151 1.00 53.47 175 SER A CA 1
ATOM 1341 C C . SER A 1 175 ? -21.746 3.516 27.646 1.00 53.47 175 SER A C 1
ATOM 1343 O O . SER A 1 175 ? -22.095 4.085 26.612 1.00 53.47 175 SER A O 1
ATOM 1345 N N . PRO A 1 176 ? -22.584 2.720 28.332 1.00 54.09 176 PRO A N 1
ATOM 1346 C CA . PRO A 1 176 ? -23.574 3.357 29.206 1.00 54.09 176 PRO A CA 1
ATOM 1347 C C . PRO A 1 176 ? -23.949 2.514 30.446 1.00 54.09 176 PRO A C 1
ATOM 1349 O O . PRO A 1 176 ? -24.360 1.368 30.312 1.00 54.09 176 PRO A O 1
ATOM 1352 N N . ALA A 1 177 ? -23.859 3.138 31.631 1.00 50.88 177 ALA A N 1
ATOM 1353 C CA . ALA A 1 177 ? -24.568 2.851 32.898 1.00 50.88 177 ALA A CA 1
ATOM 1354 C C . ALA A 1 177 ? -23.650 2.958 34.132 1.00 50.88 177 ALA A C 1
ATOM 1356 O O . ALA A 1 177 ? -23.477 2.015 34.894 1.00 50.88 177 ALA A O 1
ATOM 1357 N N . ALA A 1 178 ? -23.150 4.165 34.403 1.00 48.69 178 ALA A N 1
ATOM 1358 C CA . ALA A 1 178 ? -23.158 4.652 35.781 1.00 48.69 178 ALA A CA 1
ATOM 1359 C C . ALA A 1 178 ? -24.493 5.383 36.004 1.00 48.69 178 ALA A C 1
ATOM 1361 O O . ALA A 1 178 ? -24.535 6.579 36.274 1.00 48.69 178 ALA A O 1
ATOM 1362 N N . ALA A 1 179 ? -25.607 4.672 35.802 1.00 54.03 179 ALA A N 1
ATOM 1363 C CA . ALA A 1 179 ? -26.847 5.050 36.452 1.00 54.03 179 ALA A CA 1
ATOM 1364 C C . ALA A 1 179 ? -26.646 4.661 37.915 1.00 54.03 179 ALA A C 1
ATOM 1366 O O . ALA A 1 179 ? -26.687 3.484 38.270 1.00 54.03 179 ALA A O 1
ATOM 1367 N N . THR A 1 180 ? -26.308 5.658 38.726 1.00 54.88 180 THR A N 1
ATOM 1368 C CA . THR A 1 180 ? -26.323 5.589 40.183 1.00 54.88 180 THR A CA 1
ATOM 1369 C C . THR A 1 180 ? -27.543 4.779 40.625 1.00 54.88 180 THR A C 1
ATOM 1371 O O . THR A 1 180 ? -28.655 5.143 40.230 1.00 54.88 180 THR A O 1
ATOM 1374 N N . PRO A 1 181 ? -27.404 3.704 41.422 1.00 46.88 181 PRO A N 1
ATOM 1375 C CA . PRO A 1 181 ? -28.563 3.154 42.098 1.00 46.88 181 PRO A CA 1
ATOM 1376 C C . PRO A 1 181 ? -29.057 4.243 43.052 1.00 46.88 181 PRO A C 1
ATOM 1378 O O . PRO A 1 181 ? -28.440 4.515 44.082 1.00 46.88 181 PRO A O 1
ATOM 1381 N N . ALA A 1 182 ? -30.131 4.930 42.662 1.00 51.06 182 ALA A N 1
ATOM 1382 C CA . ALA A 1 182 ? -30.881 5.776 43.567 1.00 51.06 182 ALA A CA 1
ATOM 1383 C C . ALA A 1 182 ? -31.357 4.874 44.708 1.00 51.06 182 ALA A C 1
ATOM 1385 O O . ALA A 1 182 ? -32.126 3.936 44.494 1.00 51.06 182 ALA A O 1
ATOM 1386 N N . ALA A 1 183 ? -30.817 5.120 45.901 1.00 47.06 183 ALA A N 1
ATOM 1387 C CA . ALA A 1 183 ? -31.211 4.447 47.121 1.00 47.06 183 ALA A CA 1
ATOM 1388 C C . ALA A 1 183 ? -32.734 4.542 47.278 1.00 47.06 183 ALA A C 1
ATOM 1390 O O . ALA A 1 183 ? -33.318 5.627 47.261 1.00 47.06 183 ALA A O 1
ATOM 1391 N N . ALA A 1 184 ? -33.373 3.383 47.379 1.00 43.28 184 ALA A N 1
ATOM 1392 C CA . ALA A 1 184 ? -34.803 3.273 47.554 1.00 43.28 184 ALA A CA 1
ATOM 1393 C C . ALA A 1 184 ? -35.193 3.602 49.008 1.00 43.28 184 ALA A C 1
ATOM 1395 O O . ALA A 1 184 ? -34.855 2.837 49.904 1.00 43.28 184 ALA A O 1
ATOM 1396 N N . THR A 1 185 ? -35.953 4.706 49.139 1.00 45.75 185 THR A N 1
ATOM 1397 C CA . THR A 1 185 ? -37.107 4.990 50.043 1.00 45.75 185 THR A CA 1
ATOM 1398 C C . THR A 1 185 ? -36.898 4.981 51.579 1.00 45.75 185 THR A C 1
ATOM 1400 O O . THR A 1 185 ? -35.967 4.332 52.044 1.00 45.75 185 THR A O 1
ATOM 1403 N N . PRO A 1 186 ? -37.727 5.690 52.401 1.00 51.94 186 PRO A N 1
ATOM 1404 C CA . PRO A 1 186 ? -39.181 5.926 52.250 1.00 51.94 186 PRO A CA 1
ATOM 1405 C C . PRO A 1 186 ? -39.704 7.353 52.553 1.00 51.94 186 PRO A C 1
ATOM 1407 O O . PRO A 1 186 ? -39.012 8.143 53.171 1.00 51.94 186 PRO A O 1
ATOM 1410 N N . GLU A 1 187 ? -40.942 7.641 52.110 1.00 38.59 187 GLU A N 1
ATOM 1411 C CA . GLU A 1 187 ? -42.023 8.426 52.775 1.00 38.59 187 GLU A CA 1
ATOM 1412 C C . GLU A 1 187 ? -43.024 8.919 51.703 1.00 38.59 187 GLU A C 1
ATOM 1414 O O . GLU A 1 187 ? -42.663 9.604 50.756 1.00 38.59 187 GLU A O 1
ATOM 1419 N N . SER A 1 188 ? -44.225 8.335 51.625 1.00 38.88 188 SER A N 1
ATOM 1420 C CA . SER A 1 188 ? -45.458 8.710 52.347 1.00 38.88 188 SER A CA 1
ATOM 1421 C C . SER A 1 188 ? -46.340 9.706 51.564 1.00 38.88 188 SER A C 1
ATOM 1423 O O . SER A 1 188 ? -46.009 10.877 51.445 1.00 38.88 188 SER A O 1
ATOM 1425 N N . LEU A 1 189 ? -47.464 9.175 51.045 1.00 38.97 189 LEU A N 1
ATOM 1426 C CA . LEU A 1 189 ? -48.819 9.749 50.835 1.00 38.97 189 LEU A CA 1
ATOM 1427 C C . LEU A 1 189 ? -48.977 11.271 51.094 1.00 38.97 189 LEU A C 1
ATOM 1429 O O . LEU A 1 189 ? -48.635 11.734 52.173 1.00 38.97 189 LEU A O 1
ATOM 1433 N N . SER A 1 190 ? -49.613 12.111 50.262 1.00 43.75 190 SER A N 1
ATOM 1434 C CA . SER A 1 190 ? -50.915 11.971 49.575 1.00 43.75 190 SER A CA 1
ATOM 1435 C C . SER A 1 190 ? -51.249 13.277 48.769 1.00 43.75 190 SER A C 1
ATOM 1437 O O . SER A 1 190 ? -50.405 14.170 48.726 1.00 43.75 190 SER A O 1
ATOM 1439 N N . PRO A 1 191 ? -52.427 13.422 48.106 1.00 53.97 191 PRO A N 1
ATOM 1440 C CA . PRO A 1 191 ? -52.591 14.066 46.793 1.00 53.97 191 PRO A CA 1
ATOM 1441 C C . PRO A 1 191 ? -53.015 15.547 46.797 1.00 53.97 191 PRO A C 1
ATOM 1443 O O . PRO A 1 191 ? -53.666 16.030 47.720 1.00 53.97 191 PRO A O 1
ATOM 1446 N N . GLY A 1 192 ? -52.750 16.231 45.678 1.00 39.69 192 GLY A N 1
ATOM 1447 C CA . GLY A 1 192 ? -53.226 17.588 45.398 1.00 39.69 192 GLY A CA 1
ATOM 1448 C C . GLY A 1 192 ? -53.487 17.826 43.909 1.00 39.69 192 GLY A C 1
ATOM 1449 O O . GLY A 1 192 ? -52.570 18.101 43.149 1.00 39.69 192 GLY A O 1
ATOM 1450 N N . SER A 1 193 ? -54.756 17.663 43.539 1.00 41.56 193 SER A N 1
ATOM 1451 C CA . SER A 1 193 ? -55.517 18.184 42.396 1.00 41.56 193 SER A CA 1
ATOM 1452 C C . SER A 1 193 ? -54.869 19.138 41.381 1.00 41.56 193 SER A C 1
ATOM 1454 O O . SER A 1 193 ? -54.375 20.188 41.766 1.00 41.56 193 SER A O 1
ATOM 1456 N N . ALA A 1 194 ? -55.195 18.847 40.106 1.00 40.97 194 ALA A N 1
ATOM 1457 C CA . ALA A 1 194 ? -55.748 19.773 39.094 1.00 40.97 194 ALA A CA 1
ATOM 1458 C C . ALA A 1 194 ? -54.829 20.927 38.615 1.00 40.97 194 ALA A C 1
ATOM 1460 O O . ALA A 1 194 ? -54.025 21.456 39.354 1.00 40.97 194 ALA A O 1
ATOM 1461 N N . MET A 1 195 ? -54.884 21.471 37.404 1.00 43.03 195 MET A N 1
ATOM 1462 C CA . MET A 1 195 ? -55.725 21.352 36.219 1.00 43.03 195 MET A CA 1
ATOM 1463 C C . MET A 1 195 ? -55.029 22.212 35.133 1.00 43.03 195 MET A C 1
ATOM 1465 O O . MET A 1 195 ? -54.374 23.196 35.458 1.00 43.03 195 MET A O 1
ATOM 1469 N N . PHE A 1 196 ? -55.341 21.921 33.869 1.00 38.62 196 PHE A N 1
ATOM 1470 C CA . PHE A 1 196 ? -55.545 22.890 32.777 1.00 38.62 196 PHE A CA 1
ATOM 1471 C C . PHE A 1 196 ? -54.396 23.463 31.921 1.00 38.62 196 PHE A C 1
ATOM 1473 O O . PHE A 1 196 ? -53.456 24.082 32.400 1.00 38.62 196 PHE A O 1
ATOM 1480 N N . CYS A 1 197 ? -54.715 23.413 30.613 1.00 37.56 197 CYS A N 1
ATOM 1481 C CA . CYS A 1 197 ? -54.365 24.303 29.494 1.00 37.56 197 CYS A CA 1
ATOM 1482 C C . CYS A 1 197 ? -52.910 24.325 29.010 1.00 37.56 197 CYS A C 1
ATOM 1484 O O . CYS A 1 197 ? -51.980 24.355 29.792 1.00 37.56 197 CYS A O 1
ATOM 1486 N N . GLY A 1 198 ? -52.605 24.381 27.714 1.00 40.72 198 GLY A N 1
ATOM 1487 C CA . GLY A 1 198 ? -53.370 24.560 26.474 1.00 40.72 198 GLY A CA 1
ATOM 1488 C C . GLY A 1 198 ? -52.342 24.492 25.326 1.00 40.72 198 GLY A C 1
ATOM 1489 O O . GLY A 1 198 ? -51.183 24.831 25.518 1.00 40.72 198 GLY A O 1
ATOM 1490 N N . LEU A 1 199 ? -52.624 23.787 24.232 1.00 42.12 199 LEU A N 1
ATOM 1491 C CA . LEU A 1 199 ? -53.116 24.319 22.954 1.00 42.12 199 LEU A CA 1
ATOM 1492 C C . LEU A 1 199 ? -52.270 25.450 22.313 1.00 42.12 199 LEU A C 1
ATOM 1494 O O . LEU A 1 199 ? -52.131 26.521 22.894 1.00 42.12 199 LEU A O 1
ATOM 1498 N N . LYS A 1 200 ? -51.941 25.219 21.025 1.00 48.56 200 LYS A N 1
ATOM 1499 C CA . LYS A 1 200 ? -51.475 26.113 19.928 1.00 48.56 200 LYS A CA 1
ATOM 1500 C C . LYS A 1 200 ? -49.979 25.960 19.583 1.00 48.56 200 LYS A C 1
ATOM 1502 O O . LYS A 1 200 ? -49.142 26.198 20.435 1.00 48.56 200 LYS A O 1
ATOM 1507 N N . HIS A 1 201 ? -49.576 25.377 18.445 1.00 46.31 201 HIS A N 1
ATOM 1508 C CA . HIS A 1 201 ? -49.826 25.671 17.012 1.00 46.31 201 HIS A CA 1
ATOM 1509 C C . HIS A 1 201 ? -48.990 26.853 16.487 1.00 46.31 201 HIS A C 1
ATOM 1511 O O . HIS A 1 201 ? -49.040 27.915 17.099 1.00 46.31 201 HIS A O 1
ATOM 1517 N N . LEU A 1 202 ? -48.278 26.606 15.369 1.00 53.84 202 LEU A N 1
ATOM 1518 C CA . LEU A 1 202 ? -47.611 27.473 14.361 1.00 53.84 202 LEU A CA 1
ATOM 1519 C C . LEU A 1 202 ? -46.298 26.763 13.941 1.00 53.84 202 LEU A C 1
ATOM 1521 O O . LEU A 1 202 ? -45.446 26.540 14.791 1.00 53.84 202 LEU A O 1
ATOM 1525 N N . ASP A 1 203 ? -46.135 26.155 12.761 1.00 42.84 203 ASP A N 1
ATOM 1526 C CA . ASP A 1 203 ? -46.300 26.600 11.360 1.00 42.84 203 ASP A CA 1
ATOM 1527 C C . ASP A 1 203 ? -45.151 27.505 10.854 1.00 42.84 203 ASP A C 1
ATOM 1529 O O . ASP A 1 203 ? -44.689 28.397 11.565 1.00 42.84 203 ASP A O 1
ATOM 1533 N N . GLY A 1 204 ? -44.722 27.255 9.610 1.00 44.91 204 GLY A N 1
ATOM 1534 C CA . GLY A 1 204 ? -43.722 28.004 8.831 1.00 44.91 204 GLY A CA 1
ATOM 1535 C C . GLY A 1 204 ? -42.384 27.263 8.642 1.00 44.91 204 GLY A C 1
ATOM 1536 O O . GLY A 1 204 ? -41.659 27.060 9.603 1.00 44.91 204 GLY A O 1
ATOM 1537 N N . GLY A 1 205 ? -41.932 26.826 7.462 1.00 37.78 205 GLY A N 1
ATOM 1538 C CA . GLY A 1 205 ? -42.338 27.113 6.084 1.00 37.78 205 GLY A CA 1
ATOM 1539 C C . GLY A 1 205 ? -41.208 27.805 5.299 1.00 37.78 205 GLY A C 1
ATOM 1540 O O . GLY A 1 205 ? -40.693 28.811 5.770 1.00 37.78 205 GLY A O 1
ATOM 1541 N N . LYS A 1 206 ? -40.939 27.308 4.071 1.00 42.22 206 LYS A N 1
ATOM 1542 C CA . LYS A 1 206 ? -40.131 27.896 2.960 1.00 42.22 206 LYS A CA 1
ATOM 1543 C C . LYS A 1 206 ? -38.628 28.065 3.224 1.00 42.22 206 LYS A C 1
ATOM 1545 O O . LYS A 1 206 ? -38.225 28.407 4.318 1.00 42.22 206 LYS A O 1
ATOM 1550 N N . GLY A 1 207 ? -37.703 27.878 2.285 1.00 39.19 207 GLY A N 1
ATOM 1551 C CA . GLY A 1 207 ? -37.625 27.919 0.811 1.00 39.19 207 GLY A CA 1
ATOM 1552 C C . GLY A 1 207 ? -36.159 28.338 0.524 1.00 39.19 207 GLY A C 1
ATOM 1553 O O . GLY A 1 207 ? -35.518 28.874 1.417 1.00 39.19 207 GLY A O 1
ATOM 1554 N N . GLY A 1 208 ? -35.484 28.143 -0.600 1.00 40.38 208 GLY A N 1
ATOM 1555 C CA . GLY A 1 208 ? -35.764 27.668 -1.942 1.00 40.38 208 GLY A CA 1
ATOM 1556 C C . GLY A 1 208 ? -34.443 27.735 -2.744 1.00 40.38 208 GLY A C 1
ATOM 1557 O O . GLY A 1 208 ? -33.453 28.275 -2.260 1.00 40.38 208 GLY A O 1
ATOM 1558 N N . ASN A 1 209 ? -34.482 27.139 -3.934 1.00 42.12 209 ASN A N 1
ATOM 1559 C CA . ASN A 1 209 ? -33.822 27.428 -5.221 1.00 42.12 209 ASN A CA 1
ATOM 1560 C C . ASN A 1 209 ? -32.432 28.099 -5.351 1.00 42.12 209 ASN A C 1
ATOM 1562 O O . ASN A 1 209 ? -32.148 29.140 -4.769 1.00 42.12 209 ASN A O 1
ATOM 1566 N N . GLY A 1 210 ? -31.688 27.565 -6.332 1.00 42.31 210 GLY A N 1
ATOM 1567 C CA . GLY A 1 210 ? -30.597 28.178 -7.111 1.00 42.31 210 GLY A CA 1
ATOM 1568 C C . GLY A 1 210 ? -29.716 27.054 -7.690 1.00 42.31 210 GLY A C 1
ATOM 1569 O O . GLY A 1 210 ? -28.960 26.471 -6.926 1.00 42.31 210 GLY A O 1
ATOM 1570 N N . GLU A 1 211 ? -29.853 26.543 -8.929 1.00 43.94 211 GLU A N 1
ATOM 1571 C CA . GLU A 1 211 ? -29.648 27.222 -10.237 1.00 43.94 211 GLU A CA 1
ATOM 1572 C C . GLU A 1 211 ? -28.409 28.127 -10.156 1.00 43.94 211 GLU A C 1
ATOM 1574 O O . GLU A 1 211 ? -28.376 29.017 -9.320 1.00 43.94 211 GLU A O 1
ATOM 1579 N N . THR A 1 212 ? -27.308 28.020 -10.895 1.00 41.94 212 THR A N 1
ATOM 1580 C CA . THR A 1 212 ? -26.916 27.667 -12.280 1.00 41.94 212 THR A CA 1
ATOM 1581 C C . THR A 1 212 ? -25.357 27.626 -12.232 1.00 41.94 212 THR A C 1
ATOM 1583 O O . THR A 1 212 ? -24.781 28.030 -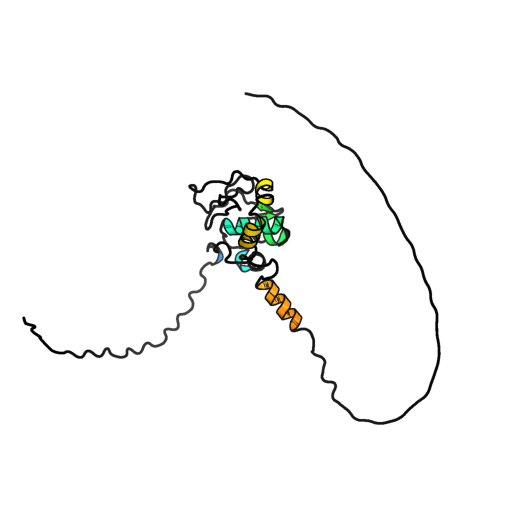11.225 1.00 41.94 212 THR A O 1
ATOM 1586 N N . GLY A 1 213 ? -24.555 27.157 -13.183 1.00 45.72 213 GLY A N 1
ATOM 1587 C CA . GLY A 1 213 ? -24.744 26.916 -14.600 1.00 45.72 213 GLY A CA 1
ATOM 1588 C C . GLY A 1 213 ? -23.489 26.279 -15.216 1.00 45.72 213 GLY A C 1
ATOM 1589 O O . GLY A 1 213 ? -22.447 26.140 -14.568 1.00 45.72 213 GLY A O 1
ATOM 1590 N N . ASP A 1 214 ? -23.673 25.879 -16.468 1.00 46.75 214 ASP A N 1
ATOM 1591 C CA . ASP A 1 214 ? -22.658 25.578 -17.470 1.00 46.75 214 ASP A CA 1
ATOM 1592 C C . ASP A 1 214 ? -21.655 26.732 -17.653 1.00 46.75 214 ASP A C 1
ATOM 1594 O O . ASP A 1 214 ? -21.991 27.893 -17.425 1.00 46.75 214 ASP A O 1
ATOM 1598 N N . ASP A 1 215 ? -20.422 26.412 -18.055 1.00 47.47 215 ASP A N 1
ATOM 1599 C CA . ASP A 1 215 ? -19.892 26.787 -19.378 1.00 47.47 215 ASP A CA 1
ATOM 1600 C C . ASP A 1 215 ? -18.356 26.689 -19.475 1.00 47.47 215 ASP A C 1
ATOM 1602 O O . ASP A 1 215 ? -17.601 26.878 -18.519 1.00 47.47 215 ASP A O 1
ATOM 1606 N N . ASP A 1 216 ? -17.939 26.452 -20.719 1.00 49.38 216 ASP A N 1
ATOM 1607 C CA . ASP A 1 216 ? -16.644 26.762 -21.332 1.00 49.38 216 ASP A CA 1
ATOM 1608 C C . ASP A 1 216 ? -15.465 25.790 -21.154 1.00 49.38 216 ASP A C 1
ATOM 1610 O O . ASP A 1 216 ? -14.416 26.037 -20.558 1.00 49.38 216 ASP A O 1
ATOM 1614 N N . GLU A 1 217 ? -15.604 24.683 -21.878 1.00 51.81 217 GLU A N 1
ATOM 1615 C CA . GLU A 1 217 ? -14.819 24.427 -23.092 1.00 51.81 217 GLU A CA 1
ATOM 1616 C C . GLU A 1 217 ? -13.843 25.555 -23.529 1.00 51.81 217 GLU A C 1
ATOM 1618 O O . GLU A 1 217 ? -14.213 26.503 -24.212 1.00 51.81 217 GLU A O 1
ATOM 1623 N N . ARG A 1 218 ? -12.535 25.410 -23.268 1.00 53.16 218 ARG A N 1
ATOM 1624 C CA . ARG A 1 218 ? -11.501 26.074 -24.090 1.00 53.16 218 ARG A CA 1
ATOM 1625 C C . ARG A 1 218 ? -10.189 25.289 -24.148 1.00 53.16 218 ARG A C 1
ATOM 1627 O O . ARG A 1 218 ? -9.360 25.330 -23.250 1.00 53.16 218 ARG A O 1
ATOM 1634 N N . ARG A 1 219 ? -10.024 24.611 -25.288 1.00 45.84 219 ARG A N 1
ATOM 1635 C CA . ARG A 1 219 ? -8.835 24.593 -26.165 1.00 45.84 219 ARG A CA 1
ATOM 1636 C C . ARG A 1 219 ? -7.453 24.689 -25.495 1.00 45.84 219 ARG A C 1
ATOM 1638 O O . ARG A 1 219 ? -7.044 25.770 -25.093 1.00 45.84 219 ARG A O 1
ATOM 1645 N N . SER A 1 220 ? -6.632 23.650 -25.671 1.00 50.97 220 SER A N 1
ATOM 1646 C CA . SER A 1 220 ? -5.385 23.840 -26.430 1.00 50.97 220 SER A CA 1
ATOM 1647 C C . SER A 1 220 ? -4.820 22.517 -26.946 1.00 50.97 220 SER A C 1
ATOM 1649 O O . SER A 1 220 ? -4.270 21.699 -26.214 1.00 50.97 220 SER A O 1
ATOM 1651 N N . SER A 1 221 ? -4.979 22.330 -28.247 1.00 48.34 221 SER A N 1
ATOM 1652 C CA . SER A 1 221 ? -4.267 21.390 -29.099 1.00 48.34 221 SER A CA 1
ATOM 1653 C C . SER A 1 221 ? -2.977 22.042 -29.603 1.00 48.34 221 SER A C 1
ATOM 1655 O O . SER A 1 221 ? -3.061 23.048 -30.302 1.00 48.34 221 SER A O 1
ATOM 1657 N N . ILE A 1 222 ? -1.816 21.452 -29.312 1.00 55.12 222 ILE A N 1
ATOM 1658 C CA . ILE A 1 222 ? -0.558 21.633 -30.065 1.00 55.12 222 ILE A CA 1
ATOM 1659 C C . ILE A 1 222 ? 0.161 20.274 -29.978 1.00 55.12 222 ILE A C 1
ATOM 1661 O O . ILE A 1 222 ? 0.568 19.861 -28.900 1.00 55.12 222 ILE A O 1
ATOM 1665 N N . ALA A 1 223 ? -0.059 19.384 -30.945 1.00 50.25 223 ALA A N 1
ATOM 1666 C CA . ALA A 1 223 ? 0.714 19.199 -32.177 1.00 50.25 223 ALA A CA 1
ATOM 1667 C C . ALA A 1 223 ? 2.094 18.545 -31.954 1.00 50.25 223 ALA A C 1
ATOM 1669 O O . ALA A 1 223 ? 2.965 19.062 -31.263 1.00 50.25 223 ALA A O 1
ATOM 1670 N N . ALA A 1 224 ? 2.225 17.380 -32.588 1.00 51.25 224 ALA A N 1
ATOM 1671 C CA . ALA A 1 224 ? 3.415 16.566 -32.780 1.00 51.25 224 ALA A CA 1
ATOM 1672 C C . ALA A 1 224 ? 4.517 17.279 -33.581 1.00 51.25 224 ALA A C 1
ATOM 1674 O O . ALA A 1 224 ? 4.220 18.255 -34.267 1.00 51.25 224 ALA A O 1
ATOM 1675 N N . THR A 1 225 ? 5.741 16.728 -33.540 1.00 48.22 225 THR A N 1
ATOM 1676 C CA . THR A 1 225 ? 6.745 16.528 -34.629 1.00 48.22 225 THR A CA 1
ATOM 1677 C C . THR A 1 225 ? 8.082 16.199 -33.929 1.00 48.22 225 THR A C 1
ATOM 1679 O O . THR A 1 225 ? 8.555 17.013 -33.150 1.00 48.22 225 THR A O 1
ATOM 1682 N N . ALA A 1 226 ? 8.534 14.941 -33.880 1.00 49.47 226 ALA A N 1
ATOM 1683 C CA . ALA A 1 226 ? 9.332 14.176 -34.856 1.00 49.47 226 ALA A CA 1
ATOM 1684 C C . ALA A 1 226 ? 10.861 14.373 -34.730 1.00 49.47 226 ALA A C 1
ATOM 1686 O O . ALA A 1 226 ? 11.319 15.486 -34.493 1.00 49.47 226 ALA A O 1
ATOM 1687 N N . ALA A 1 227 ? 11.567 13.265 -35.013 1.00 53.31 227 ALA A N 1
ATOM 1688 C CA . ALA A 1 227 ? 13.016 13.013 -35.060 1.00 53.31 227 ALA A CA 1
ATOM 1689 C C . ALA A 1 227 ? 13.693 12.643 -33.730 1.00 53.31 227 ALA A C 1
ATOM 1691 O O . ALA A 1 227 ? 13.853 13.518 -32.854 1.00 53.31 227 ALA A O 1
#